Protein AF-H6UEU4-F1 (afdb_monomer_lite)

Organism: NCBI:txid1140255

Secondary structure (DSSP, 8-state):
-----EEETTEEE---PPPSSSPPP-SEETTEE--HHHHHHHHHIIIIIII---GGGS-EEEEE-TT--HHHHHHHHHIIIIIS--S-EEEEEHHHHHHHHTT-SSEEEEEE-SS-EEEEEEETTEE-GGG-EEES-SHHHHHHHHHHHHHHTT----SHHHHHHHHHHHHHH----SSHHHHHHHHHH-GGG-EEEE-TTSPEEEE-THHHHHHHTTT-GGGGT--SPPHHHHHHHHHHTS-TT-

Structure (mmCIF, N/CA/C/O backbone):
data_AF-H6UEU4-F1
#
_entry.id   AF-H6UEU4-F1
#
loop_
_atom_site.group_PDB
_atom_site.id
_atom_site.type_symbol
_atom_site.label_atom_id
_atom_site.label_alt_id
_atom_site.label_comp_id
_atom_site.label_asym_id
_atom_site.label_entity_id
_atom_site.label_seq_id
_atom_site.pdbx_PDB_ins_code
_atom_site.Cartn_x
_atom_site.Cartn_y
_atom_site.Cartn_z
_atom_site.occupancy
_atom_site.B_iso_or_equiv
_atom_site.auth_seq_id
_atom_site.auth_comp_id
_atom_site.auth_asym_id
_atom_site.auth_atom_id
_atom_site.pdbx_PDB_model_num
ATOM 1 N N . MET A 1 1 ? 5.352 0.164 5.986 1.00 33.50 1 MET A N 1
ATOM 2 C CA . MET A 1 1 ? 6.200 -0.510 4.988 1.00 33.50 1 MET A CA 1
ATOM 3 C C . MET A 1 1 ? 5.688 -0.318 3.557 1.00 33.50 1 MET A C 1
ATOM 5 O O . MET A 1 1 ? 4.820 -1.057 3.113 1.00 33.50 1 MET A O 1
ATOM 9 N N . GLN A 1 2 ? 6.179 0.692 2.834 1.00 28.53 2 GLN A N 1
ATOM 10 C CA . GLN A 1 2 ? 5.932 0.787 1.395 1.00 28.53 2 GLN A CA 1
ATOM 11 C C . GLN A 1 2 ? 6.818 -0.268 0.729 1.00 28.53 2 GLN A C 1
ATOM 13 O O . GLN A 1 2 ? 8.039 -0.225 0.872 1.00 28.53 2 GLN A O 1
ATOM 18 N N . ILE A 1 3 ? 6.198 -1.290 0.145 1.00 32.06 3 ILE A N 1
ATOM 19 C CA . ILE A 1 3 ? 6.903 -2.485 -0.306 1.00 32.06 3 ILE A CA 1
ATOM 20 C C . ILE A 1 3 ? 7.465 -2.196 -1.697 1.00 32.06 3 ILE A C 1
ATOM 22 O O . ILE A 1 3 ? 6.737 -2.221 -2.682 1.00 32.06 3 ILE A O 1
ATOM 26 N N . ASN A 1 4 ? 8.762 -1.903 -1.779 1.00 34.91 4 ASN A N 1
ATOM 27 C CA . ASN A 1 4 ? 9.473 -2.082 -3.037 1.00 34.91 4 ASN A CA 1
ATOM 28 C C . ASN A 1 4 ? 9.834 -3.557 -3.137 1.00 34.91 4 ASN A C 1
ATOM 30 O O . ASN A 1 4 ? 10.618 -4.065 -2.336 1.00 34.91 4 ASN A O 1
ATOM 34 N N . TYR A 1 5 ? 9.241 -4.231 -4.112 1.00 38.44 5 TYR A N 1
ATOM 35 C CA . TYR A 1 5 ? 9.668 -5.556 -4.507 1.00 38.44 5 TYR A CA 1
ATOM 36 C C . TYR A 1 5 ? 10.868 -5.390 -5.436 1.00 38.44 5 TYR A C 1
ATOM 38 O O . TYR A 1 5 ? 10.753 -4.817 -6.517 1.00 38.44 5 TYR A O 1
ATOM 46 N N . ILE A 1 6 ? 12.037 -5.844 -4.997 1.00 39.88 6 ILE A N 1
ATOM 47 C CA . ILE A 1 6 ? 13.179 -6.028 -5.892 1.00 39.88 6 ILE A CA 1
ATOM 48 C C . ILE A 1 6 ? 13.142 -7.491 -6.294 1.00 39.88 6 ILE A C 1
ATOM 50 O O . ILE A 1 6 ? 13.098 -8.370 -5.429 1.00 39.88 6 ILE A O 1
ATOM 54 N N . THR A 1 7 ? 13.089 -7.726 -7.603 1.00 33.38 7 THR A N 1
ATOM 55 C CA . THR A 1 7 ? 13.067 -9.079 -8.151 1.00 33.38 7 THR A CA 1
ATOM 56 C C . THR A 1 7 ? 14.398 -9.324 -8.844 1.00 33.38 7 THR A C 1
ATOM 58 O O . THR A 1 7 ? 14.699 -8.662 -9.837 1.00 33.38 7 THR A O 1
ATOM 61 N N . ILE A 1 8 ? 15.192 -10.253 -8.309 1.00 36.38 8 ILE A N 1
ATOM 62 C CA . ILE A 1 8 ? 16.394 -10.788 -8.965 1.00 36.38 8 ILE A CA 1
ATOM 63 C C . ILE A 1 8 ? 16.079 -12.238 -9.314 1.00 36.38 8 ILE A C 1
ATOM 65 O O . ILE A 1 8 ? 15.586 -12.979 -8.463 1.00 36.38 8 ILE A O 1
ATOM 69 N N . ASP A 1 9 ? 16.263 -12.610 -10.581 1.00 26.69 9 ASP A N 1
ATOM 70 C CA . ASP A 1 9 ? 16.007 -13.965 -11.093 1.00 26.69 9 ASP A CA 1
ATOM 71 C C . ASP A 1 9 ? 14.607 -14.527 -10.753 1.00 26.69 9 ASP A C 1
ATOM 73 O O . ASP A 1 9 ? 14.422 -15.718 -10.509 1.00 26.69 9 ASP A O 1
ATOM 77 N N . GLY A 1 10 ? 13.587 -13.659 -10.744 1.00 26.81 10 GLY A N 1
ATOM 78 C CA . GLY A 1 10 ? 12.187 -14.050 -10.537 1.00 26.81 10 GLY A CA 1
ATOM 79 C C . GLY A 1 10 ? 11.755 -14.237 -9.077 1.00 26.81 10 GLY A C 1
ATOM 80 O O . GLY A 1 10 ? 10.620 -14.652 -8.843 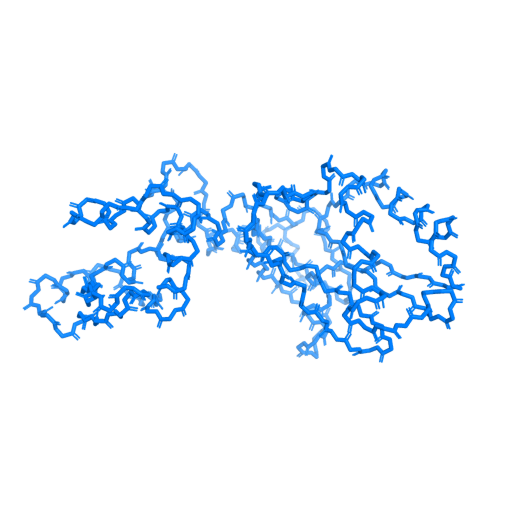1.00 26.81 10 GLY A O 1
ATOM 81 N N . VAL A 1 11 ? 12.600 -13.903 -8.094 1.00 27.28 11 VAL A N 1
ATOM 82 C CA . VAL A 1 11 ? 12.245 -13.990 -6.668 1.00 27.28 11 VAL A CA 1
ATOM 83 C C . VAL A 1 11 ? 11.933 -12.612 -6.079 1.00 27.28 11 VAL A C 1
ATOM 85 O O . VAL A 1 11 ? 12.750 -11.700 -6.136 1.00 27.28 11 VAL A O 1
ATOM 88 N N . ILE A 1 12 ? 10.726 -12.466 -5.525 1.00 35.34 12 ILE A N 1
ATOM 89 C CA . ILE A 1 12 ? 10.184 -11.234 -4.935 1.00 35.34 12 ILE A CA 1
ATOM 90 C C . ILE A 1 12 ? 10.647 -11.116 -3.474 1.00 35.34 12 ILE A C 1
ATOM 92 O O . ILE A 1 12 ? 10.274 -11.956 -2.653 1.00 35.34 12 ILE A O 1
ATOM 96 N N . PHE A 1 13 ? 11.401 -10.068 -3.117 1.00 36.59 13 PHE A N 1
ATOM 97 C CA . PHE A 1 13 ? 11.924 -9.904 -1.750 1.00 36.59 13 PHE A CA 1
ATOM 98 C C . PHE A 1 13 ? 11.420 -8.651 -1.020 1.00 36.59 13 PHE A C 1
ATOM 100 O O . PHE A 1 13 ? 11.182 -7.602 -1.619 1.00 36.59 13 PHE A O 1
ATOM 107 N N . ARG A 1 14 ? 11.257 -8.784 0.306 1.00 32.91 14 ARG A N 1
ATOM 108 C CA . ARG A 1 14 ? 10.756 -7.764 1.243 1.00 32.91 14 ARG A CA 1
ATOM 109 C C . ARG A 1 14 ? 11.928 -7.197 2.048 1.00 32.91 14 ARG A C 1
ATOM 111 O O . ARG A 1 14 ? 12.514 -7.921 2.840 1.00 32.91 14 ARG A O 1
ATOM 118 N N . CYS A 1 15 ? 12.233 -5.908 1.904 1.00 34.34 15 CYS A N 1
ATOM 119 C CA . CYS A 1 15 ? 13.252 -5.248 2.728 1.00 34.34 15 CYS A CA 1
ATOM 120 C C . CYS A 1 15 ? 12.641 -4.767 4.060 1.00 34.34 15 CYS A C 1
ATOM 122 O O . CYS A 1 15 ? 11.717 -3.949 4.064 1.00 34.34 15 CYS A O 1
ATOM 124 N N . SER A 1 16 ? 13.151 -5.251 5.197 1.00 35.03 16 SER A N 1
ATOM 125 C CA . SER A 1 16 ? 12.807 -4.758 6.542 1.00 35.03 16 SER A CA 1
ATOM 126 C C . SER A 1 16 ? 13.951 -3.930 7.123 1.00 35.03 16 SER A C 1
ATOM 128 O O . SER A 1 16 ? 15.077 -4.409 7.199 1.00 35.03 16 SER A O 1
ATOM 130 N N . VAL A 1 17 ? 13.674 -2.699 7.561 1.00 39.62 17 VAL A N 1
ATOM 131 C CA . VAL A 1 17 ? 14.675 -1.846 8.223 1.00 39.62 17 VAL A CA 1
ATOM 132 C C . VAL A 1 17 ? 14.883 -2.336 9.661 1.00 39.62 17 VAL A C 1
ATOM 134 O O . VAL A 1 17 ? 13.933 -2.381 10.441 1.00 39.62 17 VAL A O 1
ATOM 137 N N . LEU A 1 18 ? 16.119 -2.694 10.018 1.00 37.09 18 LEU A N 1
ATOM 138 C CA . LEU A 1 18 ? 16.514 -3.020 11.393 1.00 37.09 18 LEU A CA 1
ATOM 139 C C . LEU A 1 18 ? 16.584 -1.732 12.235 1.00 37.09 18 LEU A C 1
ATOM 141 O O . LEU A 1 18 ? 17.393 -0.845 11.967 1.00 37.09 18 LEU A O 1
ATOM 145 N N . SER A 1 19 ? 15.724 -1.627 13.250 1.00 39.34 19 SER A N 1
ATOM 146 C CA . SER A 1 19 ? 15.704 -0.531 14.231 1.00 39.34 19 SER A CA 1
ATOM 147 C C . SER A 1 19 ? 16.613 -0.865 15.416 1.00 39.34 19 SER A C 1
ATOM 149 O O . SER A 1 19 ? 16.545 -1.974 15.942 1.00 39.34 19 SER A O 1
ATOM 151 N N . GLY A 1 20 ? 17.447 0.079 15.865 1.00 35.84 20 GLY A N 1
ATOM 152 C CA . GLY A 1 20 ? 18.235 -0.135 17.082 1.00 35.84 20 GLY A CA 1
ATOM 153 C C . GLY A 1 20 ? 18.880 1.102 17.703 1.00 35.84 20 GLY A C 1
ATOM 154 O O . GLY A 1 20 ? 18.885 1.208 18.923 1.00 35.84 20 GLY A O 1
ATOM 155 N N . ILE A 1 21 ? 19.442 2.035 16.917 1.00 47.06 21 ILE A N 1
ATOM 156 C CA . ILE A 1 21 ? 20.260 3.135 17.491 1.00 47.06 21 ILE A CA 1
ATOM 157 C C . ILE A 1 21 ? 20.089 4.496 16.782 1.00 47.06 21 ILE A C 1
ATOM 159 O O . ILE A 1 21 ? 20.251 5.537 17.414 1.00 47.06 21 ILE A O 1
ATOM 163 N N . LEU A 1 22 ? 19.736 4.532 15.492 1.00 49.81 22 LEU A N 1
ATOM 164 C CA . LEU A 1 22 ? 19.584 5.778 14.724 1.00 49.81 22 LEU A CA 1
ATOM 165 C C . LEU A 1 22 ? 18.106 6.076 14.431 1.00 49.81 22 LEU A C 1
ATOM 167 O O . LEU A 1 22 ? 17.337 5.132 14.231 1.00 49.81 22 LEU A O 1
ATOM 171 N N . PRO A 1 23 ? 17.694 7.360 14.368 1.00 53.12 23 PRO A N 1
ATOM 172 C CA . PRO A 1 23 ? 16.339 7.709 13.965 1.00 53.12 23 PRO A CA 1
ATOM 173 C C . PRO A 1 23 ? 16.080 7.183 12.542 1.00 53.12 23 PRO A C 1
ATOM 175 O O . PRO A 1 23 ? 16.895 7.437 11.647 1.00 53.12 23 PRO A O 1
ATOM 178 N N . PRO A 1 24 ? 14.980 6.444 12.313 1.00 61.50 24 PRO A N 1
ATOM 179 C CA . PRO A 1 24 ? 14.683 5.889 11.001 1.00 61.50 24 PRO A CA 1
ATOM 180 C C . PRO A 1 24 ? 14.413 7.024 10.011 1.00 61.50 24 PRO A C 1
ATOM 182 O O . PRO A 1 24 ? 13.561 7.880 10.248 1.00 61.50 24 PRO A O 1
ATOM 185 N N . LYS A 1 25 ? 15.141 7.026 8.892 1.00 71.38 25 LYS A N 1
ATOM 186 C CA . LYS A 1 25 ? 14.858 7.884 7.739 1.00 71.38 25 LYS A CA 1
ATOM 187 C C . LYS A 1 25 ? 14.124 7.068 6.687 1.00 71.38 25 LYS A C 1
ATOM 189 O O . LYS A 1 25 ? 14.543 5.957 6.369 1.00 71.38 25 LYS A O 1
ATOM 194 N N . TYR A 1 26 ? 13.051 7.629 6.142 1.00 75.12 26 TYR A N 1
ATOM 195 C CA . TYR A 1 26 ? 12.287 7.019 5.062 1.00 75.12 26 TYR A CA 1
ATOM 196 C C . TYR A 1 26 ? 12.649 7.728 3.753 1.00 75.12 26 TYR A C 1
ATOM 198 O O . TYR A 1 26 ? 12.191 8.845 3.538 1.00 75.12 26 TYR A O 1
ATOM 206 N N . PRO A 1 27 ? 13.464 7.122 2.870 1.00 78.25 27 PRO A N 1
ATOM 207 C CA . PRO A 1 27 ? 13.831 7.750 1.597 1.00 78.25 27 PRO A CA 1
ATOM 208 C C . PRO A 1 27 ? 12.690 7.760 0.575 1.00 78.25 27 PRO A C 1
ATOM 210 O O . PRO A 1 27 ? 12.855 8.288 -0.523 1.00 78.25 27 PRO A O 1
ATOM 213 N N . ILE A 1 28 ? 11.554 7.146 0.920 1.00 79.56 28 ILE A N 1
ATOM 214 C CA . ILE A 1 28 ? 10.362 7.053 0.091 1.00 79.56 28 ILE A CA 1
ATOM 215 C C . ILE A 1 28 ? 9.166 7.536 0.900 1.00 79.56 28 ILE A C 1
ATOM 217 O O . ILE A 1 28 ? 8.851 6.987 1.963 1.00 79.56 28 ILE A O 1
ATOM 221 N N . GLU A 1 29 ? 8.477 8.530 0.356 1.00 77.62 29 GLU A N 1
ATOM 222 C CA . GLU A 1 29 ? 7.259 9.096 0.918 1.00 77.62 29 GLU A CA 1
ATOM 223 C C . GLU A 1 29 ? 6.153 9.041 -0.140 1.00 77.62 29 GLU A C 1
ATOM 225 O O . GLU A 1 29 ? 6.340 9.458 -1.283 1.00 77.62 29 GLU A O 1
ATOM 230 N N . HIS A 1 30 ? 5.006 8.469 0.233 1.00 74.19 30 HIS A N 1
ATOM 231 C CA . HIS A 1 30 ? 3.812 8.357 -0.614 1.00 74.19 30 HIS A CA 1
ATOM 232 C C . HIS A 1 30 ? 4.066 7.865 -2.054 1.00 74.19 30 HIS A C 1
ATOM 234 O O . HIS A 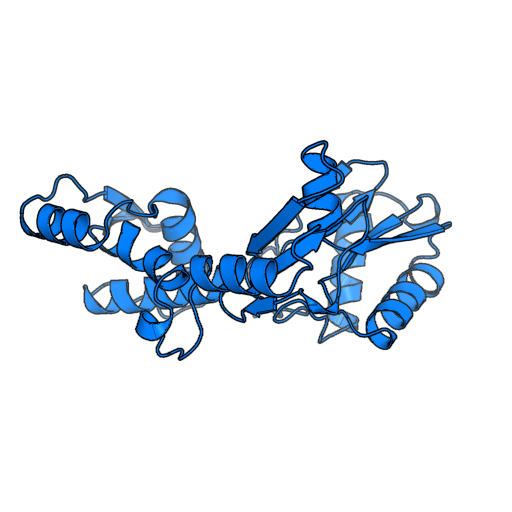1 30 ? 3.582 8.462 -3.015 1.00 74.19 30 HIS A O 1
ATOM 240 N N . GLY A 1 31 ? 4.846 6.799 -2.250 1.00 70.81 31 GLY A N 1
ATOM 241 C CA . GLY A 1 31 ? 5.133 6.312 -3.611 1.00 70.81 31 GLY A CA 1
ATOM 242 C C . GLY A 1 31 ? 6.447 6.807 -4.214 1.00 70.81 31 GLY A C 1
ATOM 243 O O . GLY A 1 31 ? 6.955 6.174 -5.135 1.00 70.81 31 GLY A O 1
ATOM 244 N N . ILE A 1 32 ? 7.004 7.913 -3.711 1.00 78.81 32 ILE A N 1
ATOM 245 C CA . ILE A 1 32 ? 8.016 8.704 -4.422 1.00 78.81 32 ILE A CA 1
ATOM 246 C C . ILE A 1 32 ? 9.327 8.748 -3.634 1.00 78.81 32 ILE A C 1
ATOM 248 O O . ILE A 1 32 ? 9.331 8.969 -2.426 1.00 78.81 32 ILE A O 1
ATOM 252 N N . ILE A 1 33 ? 10.449 8.551 -4.331 1.00 82.62 33 ILE A N 1
ATOM 253 C CA . ILE A 1 33 ? 11.792 8.666 -3.749 1.00 82.62 33 ILE A CA 1
ATOM 254 C C . ILE A 1 33 ? 12.100 10.147 -3.506 1.00 82.62 33 ILE A C 1
ATOM 256 O O . ILE A 1 33 ? 12.140 10.938 -4.448 1.00 82.62 33 ILE A O 1
ATOM 260 N N . THR A 1 34 ? 12.329 10.512 -2.247 1.00 84.50 34 THR A N 1
ATOM 261 C CA . THR A 1 34 ? 12.664 11.878 -1.814 1.00 84.50 34 THR A CA 1
ATOM 262 C C . THR A 1 34 ? 14.152 12.041 -1.510 1.00 84.50 34 THR A C 1
ATOM 264 O O . THR A 1 34 ? 14.692 13.134 -1.676 1.00 84.50 34 THR A O 1
ATOM 267 N N . ASN A 1 35 ? 14.839 10.963 -1.114 1.00 87.88 35 ASN A N 1
ATOM 268 C CA . ASN A 1 35 ? 16.272 10.969 -0.817 1.00 87.88 35 ASN A CA 1
ATOM 269 C C . ASN A 1 35 ? 16.994 9.826 -1.543 1.00 87.88 35 ASN A C 1
ATOM 271 O O . ASN A 1 35 ? 16.890 8.660 -1.161 1.00 87.88 35 ASN A O 1
ATOM 275 N N . TRP A 1 36 ? 17.751 10.184 -2.579 1.00 87.94 36 TRP A N 1
ATOM 276 C CA . TRP A 1 36 ? 18.481 9.233 -3.417 1.00 87.94 36 TRP A CA 1
ATOM 277 C C . TRP A 1 36 ? 19.699 8.619 -2.722 1.00 87.94 36 TRP A C 1
ATOM 279 O O . TRP A 1 36 ? 19.945 7.434 -2.919 1.00 87.94 36 TRP A O 1
ATOM 289 N N . ASP A 1 37 ? 20.398 9.363 -1.861 1.00 89.38 37 ASP A N 1
ATOM 290 C CA . ASP A 1 37 ? 21.584 8.861 -1.149 1.00 89.38 37 ASP A CA 1
ATOM 291 C C . ASP A 1 37 ? 21.212 7.737 -0.174 1.00 89.38 37 ASP A C 1
ATOM 293 O O . ASP A 1 37 ? 21.923 6.744 -0.018 1.00 89.38 37 ASP A O 1
ATOM 297 N N . ASP A 1 38 ? 20.078 7.892 0.510 1.00 86.25 38 ASP A N 1
ATOM 298 C CA . ASP A 1 38 ? 19.567 6.865 1.414 1.00 86.25 38 ASP A CA 1
ATOM 299 C C . ASP A 1 38 ? 18.915 5.709 0.635 1.00 86.25 38 ASP A C 1
ATOM 301 O O . ASP A 1 38 ? 19.020 4.558 1.061 1.00 86.25 38 ASP A O 1
ATOM 305 N N . MET A 1 39 ? 18.317 5.972 -0.535 1.00 87.00 39 MET A N 1
ATOM 306 C CA . MET A 1 39 ? 17.802 4.918 -1.418 1.00 87.00 39 MET A CA 1
ATOM 307 C C . MET A 1 39 ? 18.923 4.031 -1.981 1.00 87.00 39 MET A C 1
ATOM 309 O O . MET A 1 39 ? 18.786 2.807 -2.011 1.00 87.00 39 MET A O 1
ATOM 313 N N . GLU A 1 40 ? 20.055 4.622 -2.364 1.00 88.75 40 GLU A N 1
ATOM 314 C CA . GLU A 1 40 ? 21.233 3.889 -2.832 1.00 88.75 40 GLU A CA 1
ATOM 315 C C . GLU A 1 40 ? 21.768 2.936 -1.758 1.00 88.75 40 GLU A C 1
ATOM 317 O O . GLU A 1 40 ? 22.047 1.772 -2.042 1.00 88.75 40 GLU A O 1
ATOM 322 N N . LYS A 1 41 ? 21.805 3.372 -0.492 1.00 88.69 41 LYS A N 1
ATOM 323 C CA . LYS A 1 41 ? 22.179 2.500 0.635 1.00 88.69 41 LYS A CA 1
ATOM 324 C C . LYS A 1 41 ? 21.205 1.338 0.824 1.00 88.69 41 LYS A C 1
ATOM 326 O O . LYS A 1 41 ? 21.647 0.242 1.165 1.00 88.69 41 LYS A O 1
ATOM 331 N N . ILE A 1 42 ? 19.904 1.548 0.603 1.00 87.19 42 ILE A N 1
ATOM 332 C CA . ILE A 1 42 ? 18.908 0.463 0.647 1.00 87.19 42 ILE A CA 1
ATOM 333 C C . ILE A 1 42 ? 19.181 -0.554 -0.461 1.00 87.19 42 ILE A C 1
ATOM 335 O O . ILE A 1 42 ? 19.171 -1.757 -0.196 1.00 87.19 42 ILE A O 1
ATOM 339 N N . TRP A 1 43 ? 19.455 -0.101 -1.684 1.00 89.94 43 TRP A N 1
ATOM 340 C CA . TRP A 1 43 ? 19.802 -1.004 -2.783 1.00 89.94 43 TRP A CA 1
ATOM 341 C C . TRP A 1 43 ? 21.103 -1.754 -2.521 1.00 89.94 43 TRP A C 1
ATOM 343 O O . TRP A 1 43 ? 21.132 -2.972 -2.663 1.00 89.94 43 TRP A O 1
ATOM 353 N N . HIS A 1 44 ? 22.134 -1.072 -2.024 1.00 90.19 44 HIS A N 1
ATOM 354 C CA . HIS A 1 44 ? 23.383 -1.711 -1.620 1.00 90.19 44 HIS A CA 1
ATOM 355 C C . HIS A 1 44 ? 23.145 -2.788 -0.551 1.00 90.19 44 HIS A C 1
ATOM 357 O O . HIS A 1 44 ? 23.645 -3.905 -0.664 1.00 90.19 44 HIS A O 1
ATOM 363 N N . HIS A 1 45 ? 22.358 -2.484 0.483 1.00 87.12 45 HIS A N 1
ATOM 364 C CA . HIS A 1 45 ? 21.989 -3.463 1.504 1.00 87.12 45 HIS A CA 1
ATOM 365 C C . HIS A 1 45 ? 21.211 -4.647 0.907 1.00 87.12 45 HIS A C 1
ATOM 367 O O . HIS A 1 45 ? 21.491 -5.796 1.243 1.00 87.12 45 HIS A O 1
ATOM 373 N N . THR A 1 46 ? 20.294 -4.384 -0.025 1.00 87.69 46 THR A N 1
ATOM 374 C CA . THR A 1 46 ? 19.517 -5.433 -0.697 1.00 87.69 46 THR A CA 1
ATOM 375 C C . THR A 1 46 ? 20.424 -6.372 -1.494 1.00 87.69 46 THR A C 1
ATOM 377 O O . THR A 1 46 ? 20.349 -7.584 -1.314 1.00 87.69 46 THR A O 1
ATOM 380 N N . PHE A 1 47 ? 21.304 -5.839 -2.344 1.00 88.44 47 PHE A N 1
ATOM 381 C CA . PHE A 1 47 ? 22.171 -6.663 -3.187 1.00 88.44 47 PHE A CA 1
ATOM 382 C C . PHE A 1 47 ? 23.221 -7.423 -2.372 1.00 88.44 47 PHE A C 1
ATOM 384 O O . PHE A 1 47 ? 23.316 -8.643 -2.484 1.00 88.44 47 PHE A O 1
ATOM 391 N N . TYR A 1 48 ? 23.972 -6.732 -1.511 1.00 89.69 48 TYR A N 1
ATOM 392 C CA . TYR A 1 48 ? 25.153 -7.317 -0.871 1.00 89.69 48 TYR A CA 1
ATOM 393 C C . TYR A 1 48 ? 24.869 -8.005 0.467 1.00 89.69 48 TYR A C 1
ATOM 395 O O . TYR A 1 48 ? 25.527 -8.997 0.784 1.00 89.69 48 TYR A O 1
ATOM 403 N N . ASN A 1 49 ? 23.911 -7.519 1.264 1.00 85.62 49 ASN A N 1
ATOM 404 C CA . ASN A 1 49 ? 23.672 -8.070 2.603 1.00 85.62 49 ASN A CA 1
ATOM 405 C C . ASN A 1 49 ? 22.551 -9.111 2.596 1.00 85.62 49 ASN A C 1
ATOM 407 O O . ASN A 1 49 ? 22.741 -10.205 3.134 1.00 85.62 49 ASN A O 1
ATOM 411 N N . GLU A 1 50 ? 21.409 -8.765 1.997 1.00 86.00 50 GLU A N 1
ATOM 412 C CA . GLU A 1 50 ? 20.230 -9.634 1.957 1.00 86.00 50 GLU A CA 1
ATOM 413 C C . GLU A 1 50 ? 20.398 -10.733 0.904 1.00 86.00 50 GLU A C 1
ATOM 415 O O . GLU A 1 50 ? 20.388 -11.919 1.235 1.00 86.00 50 GLU A O 1
ATOM 420 N N . LEU A 1 51 ? 20.615 -10.350 -0.357 1.00 84.50 51 LEU A N 1
ATOM 421 C CA . LEU A 1 51 ? 20.683 -11.294 -1.476 1.00 84.50 51 LEU A CA 1
ATOM 422 C C . LEU A 1 51 ? 22.075 -11.898 -1.663 1.00 84.50 51 LEU A C 1
ATOM 424 O O . LEU A 1 51 ? 22.191 -13.017 -2.156 1.00 84.50 51 LEU A O 1
ATOM 428 N N . ARG A 1 52 ? 23.117 -11.192 -1.211 1.00 91.00 52 ARG A N 1
ATOM 429 C CA . ARG A 1 52 ? 24.528 -11.594 -1.332 1.00 91.00 52 ARG A CA 1
ATOM 430 C C . ARG A 1 52 ? 24.921 -11.911 -2.777 1.00 91.00 52 ARG A C 1
ATOM 432 O O . ARG A 1 52 ? 25.649 -12.871 -3.027 1.00 91.00 52 ARG A O 1
ATOM 439 N N . VAL A 1 53 ? 24.434 -11.098 -3.710 1.00 89.94 53 VAL A N 1
ATOM 440 C CA . VAL A 1 53 ? 24.728 -11.190 -5.145 1.00 89.94 53 VAL A CA 1
ATOM 441 C C . VAL A 1 53 ? 25.503 -9.964 -5.614 1.00 89.94 53 VAL A C 1
ATOM 443 O O . VAL A 1 53 ? 25.395 -8.887 -5.026 1.00 89.94 53 VAL A O 1
ATOM 446 N N . ALA A 1 54 ? 26.270 -10.135 -6.687 1.00 91.25 54 ALA A N 1
ATOM 447 C CA . ALA A 1 54 ? 26.941 -9.048 -7.382 1.00 91.25 54 ALA A CA 1
ATOM 448 C C . ALA A 1 54 ? 25.956 -8.417 -8.388 1.00 91.25 54 ALA A C 1
ATOM 450 O O . ALA A 1 54 ? 25.600 -9.077 -9.365 1.00 91.25 54 ALA A O 1
ATOM 451 N N . PRO A 1 55 ? 25.450 -7.187 -8.177 1.00 91.06 55 PRO A N 1
ATOM 452 C CA . PRO A 1 55 ? 24.453 -6.583 -9.067 1.00 91.06 55 PRO A CA 1
ATOM 453 C C . PRO A 1 55 ? 24.925 -6.436 -10.524 1.00 91.06 55 PRO A C 1
ATOM 455 O O . PRO A 1 55 ? 24.088 -6.369 -11.425 1.00 91.06 55 PRO A O 1
ATOM 458 N N . GLU A 1 56 ? 26.236 -6.434 -10.767 1.00 93.50 56 GLU A N 1
ATOM 459 C CA . GLU A 1 56 ? 26.866 -6.397 -12.088 1.00 93.50 56 GLU A CA 1
ATOM 460 C C . GLU A 1 56 ? 26.745 -7.703 -12.898 1.00 93.50 56 GLU A C 1
ATOM 462 O O . GLU A 1 56 ? 26.974 -7.707 -14.108 1.00 93.50 56 GLU A O 1
ATOM 467 N N . GLU A 1 57 ? 26.352 -8.812 -12.267 1.00 92.25 57 GLU A N 1
ATOM 468 C CA . GLU A 1 57 ? 26.185 -10.110 -12.937 1.00 92.25 57 GLU A CA 1
ATOM 469 C C . GLU A 1 57 ? 24.715 -10.451 -13.233 1.00 92.25 57 GLU A C 1
ATOM 471 O O . GLU A 1 57 ? 24.442 -11.391 -13.981 1.00 92.25 57 GLU A O 1
ATOM 476 N N . HIS A 1 58 ? 23.757 -9.680 -12.699 1.00 90.19 58 HIS A N 1
ATOM 477 C CA . HIS A 1 58 ? 22.334 -10.030 -12.739 1.00 90.19 58 HIS A CA 1
ATOM 478 C C . HIS A 1 58 ? 21.454 -8.933 -13.355 1.00 90.19 58 HIS A C 1
ATOM 480 O O . HIS A 1 58 ? 21.563 -7.766 -12.980 1.00 90.19 58 HIS A O 1
ATOM 486 N N . PRO A 1 59 ? 20.508 -9.279 -14.248 1.00 92.62 59 PRO A N 1
ATOM 487 C CA . PRO A 1 59 ? 19.492 -8.334 -14.688 1.00 92.62 59 PRO A CA 1
ATOM 488 C C . PRO A 1 59 ? 18.539 -7.984 -13.534 1.00 92.62 59 PRO A C 1
ATOM 490 O O . PRO A 1 59 ? 18.059 -8.866 -12.820 1.00 92.62 59 PRO A O 1
ATOM 493 N N . VAL A 1 60 ? 18.224 -6.697 -13.369 1.00 90.50 60 VAL A N 1
ATOM 494 C CA . VAL A 1 60 ? 17.426 -6.205 -12.231 1.00 90.50 60 VAL A CA 1
ATOM 495 C C . VAL A 1 60 ? 16.029 -5.776 -12.677 1.00 90.50 60 VAL A C 1
ATOM 497 O O . VAL A 1 60 ? 15.877 -4.897 -13.526 1.00 90.50 60 VAL A O 1
ATOM 500 N N . LEU A 1 61 ? 14.986 -6.340 -12.061 1.00 92.56 61 LEU A N 1
ATOM 501 C CA . LEU A 1 61 ? 13.621 -5.832 -12.199 1.00 92.56 61 LEU A CA 1
ATOM 502 C C . LEU A 1 61 ? 13.255 -4.978 -10.983 1.00 92.56 61 LEU A C 1
ATOM 504 O O . LEU A 1 61 ? 13.225 -5.459 -9.846 1.00 92.56 61 LEU A O 1
ATOM 508 N N . LEU A 1 62 ? 12.939 -3.710 -11.243 1.00 90.75 62 LEU A N 1
ATOM 509 C CA . LEU A 1 62 ? 12.483 -2.744 -10.250 1.00 90.75 62 LEU A CA 1
ATOM 510 C C . LEU A 1 62 ? 11.013 -2.405 -10.454 1.00 90.75 62 LEU A C 1
ATOM 512 O O . LEU A 1 62 ? 10.499 -2.405 -11.572 1.00 90.75 62 LEU A O 1
ATOM 516 N N . THR A 1 63 ? 10.349 -2.056 -9.358 1.00 90.06 63 THR A N 1
ATOM 517 C CA . THR A 1 63 ? 8.963 -1.594 -9.380 1.00 90.06 63 THR A CA 1
ATOM 518 C C . THR A 1 63 ? 8.870 -0.103 -9.098 1.00 90.06 63 THR A C 1
ATOM 520 O O . THR A 1 63 ? 9.582 0.399 -8.229 1.00 90.06 63 THR A O 1
ATOM 523 N N . GLU A 1 64 ? 7.943 0.587 -9.753 1.00 87.69 64 GLU A N 1
ATOM 524 C CA . GLU A 1 64 ? 7.617 1.986 -9.473 1.00 87.69 64 GLU A CA 1
ATOM 525 C C . GLU A 1 64 ? 6.125 2.189 -9.187 1.00 87.69 64 GLU A C 1
ATOM 527 O O . GLU A 1 64 ? 5.269 1.406 -9.617 1.00 87.69 64 GLU A O 1
ATOM 532 N N . ALA A 1 65 ? 5.821 3.281 -8.486 1.00 85.44 65 ALA A N 1
ATOM 533 C CA . ALA A 1 65 ? 4.451 3.707 -8.255 1.00 85.44 65 ALA A CA 1
ATOM 534 C C . ALA A 1 65 ? 3.773 4.152 -9.569 1.00 85.44 65 ALA A C 1
ATOM 536 O O . ALA A 1 65 ? 4.439 4.674 -10.476 1.00 85.44 65 ALA A O 1
ATOM 537 N N . PRO A 1 66 ? 2.441 4.008 -9.678 1.00 83.06 66 PRO A N 1
ATOM 538 C CA . PRO A 1 66 ? 1.678 4.608 -10.765 1.00 83.06 66 PRO A CA 1
ATOM 539 C C . PRO A 1 66 ? 1.954 6.115 -10.872 1.00 83.06 66 PRO A C 1
ATOM 541 O O . PRO A 1 66 ? 2.096 6.801 -9.864 1.00 83.06 66 PRO A O 1
ATOM 544 N N . LEU A 1 67 ? 2.022 6.638 -12.102 1.00 83.12 67 LEU A N 1
ATOM 545 C CA . LEU A 1 67 ? 2.259 8.065 -12.385 1.00 83.12 67 LEU A CA 1
ATOM 546 C C . LEU A 1 67 ? 3.601 8.625 -11.856 1.00 83.12 67 LEU A C 1
ATOM 548 O O . LEU A 1 67 ? 3.741 9.837 -11.688 1.00 83.12 67 LEU A O 1
ATOM 552 N N . ASN A 1 68 ? 4.610 7.776 -11.633 1.00 83.88 68 ASN A N 1
ATOM 553 C CA . ASN A 1 68 ? 5.950 8.221 -11.242 1.00 83.88 68 ASN A CA 1
ATOM 554 C C . ASN A 1 68 ? 6.561 9.181 -12.295 1.00 83.88 68 ASN A C 1
ATOM 556 O O . ASN A 1 68 ? 6.596 8.833 -13.485 1.00 83.88 68 ASN A O 1
ATOM 560 N N . PRO A 1 69 ? 7.075 10.365 -11.895 1.00 87.69 69 PRO A N 1
ATOM 561 C CA . PRO A 1 69 ? 7.727 11.295 -12.811 1.00 87.69 69 PRO A CA 1
ATOM 562 C C . PRO A 1 69 ? 8.871 10.652 -13.600 1.00 87.69 69 PRO A C 1
ATOM 564 O O . PRO A 1 69 ? 9.694 9.919 -13.050 1.00 87.69 69 PRO A O 1
ATOM 567 N N . LYS A 1 70 ? 8.980 10.995 -14.890 1.00 90.38 70 LYS A N 1
ATOM 568 C CA . LYS A 1 70 ? 10.038 10.463 -15.768 1.00 90.38 70 LYS A CA 1
ATOM 569 C C . LYS A 1 70 ? 11.444 10.736 -15.230 1.00 90.38 70 LYS A C 1
ATOM 571 O O . LYS A 1 70 ? 12.269 9.835 -15.259 1.00 90.38 70 LYS A O 1
ATOM 576 N N . ALA A 1 71 ? 11.674 11.916 -14.652 1.00 91.19 71 ALA A N 1
ATOM 577 C CA . ALA A 1 71 ? 12.958 12.276 -14.050 1.00 91.19 71 ALA A CA 1
ATOM 578 C C . ALA A 1 71 ? 13.385 11.307 -12.930 1.00 91.19 71 ALA A C 1
ATOM 580 O O . ALA A 1 71 ? 14.556 10.950 -12.831 1.00 91.19 71 ALA A O 1
ATOM 581 N N . ASN A 1 72 ? 12.439 10.819 -12.119 1.00 89.50 72 ASN A N 1
ATOM 582 C CA . ASN A 1 72 ? 12.741 9.833 -11.079 1.00 89.50 72 ASN A CA 1
ATOM 583 C C . ASN A 1 72 ? 13.109 8.483 -11.693 1.00 89.50 72 ASN A C 1
ATOM 585 O O . ASN A 1 72 ? 14.042 7.826 -11.240 1.00 89.50 72 ASN A O 1
ATOM 589 N N . ARG A 1 73 ? 12.399 8.070 -12.747 1.00 89.69 73 ARG A N 1
ATOM 590 C CA . ARG A 1 73 ? 12.713 6.836 -13.475 1.00 89.69 73 ARG A CA 1
ATOM 591 C C . ARG A 1 73 ? 14.092 6.903 -14.133 1.00 89.69 73 ARG A C 1
ATOM 593 O O . ARG A 1 73 ? 14.853 5.942 -14.053 1.00 89.69 73 ARG A O 1
ATOM 600 N N . GLU A 1 74 ? 14.434 8.039 -14.731 1.00 93.19 74 GLU A N 1
ATOM 601 C CA . GLU A 1 74 ? 15.757 8.299 -15.307 1.00 93.19 74 GLU A CA 1
ATOM 602 C C . GLU A 1 74 ? 16.844 8.257 -14.232 1.00 93.19 74 GLU A C 1
ATOM 604 O O . GLU A 1 74 ? 17.852 7.581 -14.418 1.00 93.19 74 GLU A O 1
ATOM 609 N N . LYS A 1 75 ? 16.619 8.884 -13.071 1.00 92.56 75 LYS A N 1
ATOM 610 C CA . LYS A 1 75 ? 17.587 8.872 -11.967 1.00 92.56 75 LYS A CA 1
ATOM 611 C C . LYS A 1 75 ? 17.797 7.476 -11.377 1.00 92.56 75 LYS A C 1
ATOM 613 O O . LYS A 1 75 ? 18.933 7.089 -11.118 1.00 92.56 75 LYS A O 1
ATOM 618 N N . MET A 1 76 ? 16.726 6.698 -11.224 1.00 91.19 76 MET A N 1
ATOM 619 C CA . MET A 1 76 ? 16.800 5.289 -10.821 1.00 91.19 76 MET A CA 1
ATOM 620 C C . MET A 1 76 ? 17.606 4.463 -11.830 1.00 91.19 76 MET A C 1
ATOM 622 O O . MET A 1 76 ? 18.454 3.667 -11.438 1.00 91.19 76 MET A O 1
ATOM 626 N N . THR A 1 77 ? 17.373 4.695 -13.123 1.00 93.31 77 THR A N 1
ATOM 627 C CA . THR A 1 77 ? 18.091 4.023 -14.214 1.00 93.31 77 THR A CA 1
ATOM 628 C C . THR A 1 77 ? 19.573 4.387 -14.214 1.00 93.31 77 THR A C 1
ATOM 630 O O . THR A 1 77 ? 20.423 3.508 -14.329 1.00 93.31 77 THR A O 1
ATOM 633 N N . GLN A 1 78 ? 19.886 5.669 -14.010 1.00 94.56 78 GLN A N 1
ATOM 634 C CA . GLN A 1 78 ? 21.255 6.157 -13.885 1.00 94.56 78 GLN A CA 1
ATOM 635 C C . GLN A 1 78 ? 21.997 5.424 -12.762 1.00 94.56 78 GLN A C 1
ATOM 637 O O . GLN A 1 78 ? 23.073 4.898 -12.998 1.00 94.56 78 GLN A O 1
ATOM 642 N N . ILE A 1 79 ? 21.418 5.344 -11.560 1.00 93.06 79 ILE A N 1
ATOM 643 C CA . ILE A 1 79 ? 22.069 4.702 -10.406 1.00 93.06 79 ILE A CA 1
ATOM 644 C C . ILE A 1 79 ? 22.305 3.205 -10.661 1.00 93.06 79 ILE A C 1
ATOM 646 O O . ILE A 1 79 ? 23.377 2.685 -10.367 1.00 93.06 79 ILE A O 1
ATOM 650 N N . MET A 1 80 ? 21.334 2.502 -11.246 1.00 92.81 80 MET A N 1
ATOM 651 C CA . MET A 1 80 ? 21.469 1.067 -11.524 1.00 92.81 80 MET A CA 1
ATOM 652 C C . MET A 1 80 ? 22.579 0.755 -12.535 1.00 92.81 80 MET A C 1
ATOM 654 O O . MET A 1 80 ? 23.319 -0.208 -12.348 1.00 92.81 80 MET A O 1
ATOM 658 N N . PHE A 1 81 ? 22.733 1.578 -13.575 1.00 95.00 81 PHE A N 1
ATOM 659 C CA . PHE A 1 81 ? 23.776 1.368 -14.580 1.00 95.00 81 PHE A CA 1
ATOM 660 C C . PHE A 1 81 ? 25.131 1.971 -14.202 1.00 95.00 81 PHE A C 1
ATOM 662 O O . PHE A 1 81 ? 26.145 1.330 -14.437 1.00 95.00 81 PHE A O 1
ATOM 669 N N . GLU A 1 82 ? 25.177 3.183 -13.647 1.00 95.25 82 GLU A N 1
ATOM 670 C CA . GLU A 1 82 ? 26.439 3.889 -13.371 1.00 95.25 82 GLU A CA 1
ATOM 671 C C . GLU A 1 82 ? 27.042 3.522 -12.010 1.00 95.25 82 GLU A C 1
ATOM 673 O O . GLU A 1 82 ? 28.265 3.485 -11.880 1.00 95.25 82 GLU A O 1
ATOM 678 N N . THR A 1 83 ? 26.210 3.257 -10.995 1.00 93.69 83 THR A N 1
ATOM 679 C CA . THR A 1 83 ? 26.686 2.918 -9.644 1.00 93.69 83 THR A CA 1
ATOM 680 C C . THR A 1 83 ? 26.781 1.407 -9.451 1.00 93.69 83 THR A C 1
ATOM 682 O O . THR A 1 83 ? 27.811 0.909 -9.002 1.00 93.69 83 THR A O 1
ATOM 685 N N . PHE A 1 84 ? 25.716 0.669 -9.781 1.00 92.94 84 PHE A N 1
ATOM 686 C CA . PHE A 1 84 ? 25.646 -0.783 -9.561 1.00 92.94 84 PHE A CA 1
ATOM 687 C C . PHE A 1 84 ? 26.099 -1.622 -10.763 1.00 92.94 84 PHE A C 1
ATOM 689 O O . PHE A 1 84 ? 26.211 -2.837 -10.637 1.00 92.94 84 PHE A O 1
ATOM 696 N N . ASN A 1 85 ? 26.387 -0.992 -11.909 1.00 95.00 85 ASN A N 1
ATOM 697 C CA . ASN A 1 85 ? 26.862 -1.648 -13.132 1.00 95.00 85 ASN A CA 1
ATOM 698 C C . ASN A 1 85 ? 25.995 -2.831 -13.597 1.00 95.00 85 ASN A C 1
ATOM 700 O O . ASN A 1 85 ? 26.513 -3.777 -14.190 1.00 95.00 85 ASN A O 1
ATOM 704 N N . SER A 1 86 ? 24.681 -2.793 -13.350 1.00 93.00 86 SER A N 1
ATOM 705 C CA . SER A 1 86 ? 23.804 -3.900 -13.730 1.00 93.00 86 SER A CA 1
ATOM 706 C C . SER A 1 86 ? 23.781 -4.111 -15.253 1.00 93.00 86 SER A C 1
ATOM 708 O O . SER A 1 86 ? 23.659 -3.145 -16.008 1.00 93.00 86 SER A O 1
ATOM 710 N N . PRO A 1 87 ? 23.846 -5.364 -15.742 1.00 93.94 87 PRO A N 1
ATOM 711 C CA . PRO A 1 87 ? 23.959 -5.675 -17.168 1.00 93.94 87 PRO A CA 1
ATOM 712 C C . PRO A 1 87 ? 22.689 -5.320 -17.951 1.00 93.94 87 PRO A C 1
ATOM 714 O O . PRO A 1 87 ? 22.748 -4.975 -19.131 1.00 93.94 87 PRO A O 1
ATOM 717 N N . ALA A 1 88 ? 21.530 -5.405 -17.300 1.00 93.44 88 ALA A N 1
ATOM 718 C CA . ALA A 1 88 ? 20.245 -4.978 -17.828 1.00 93.44 88 ALA A CA 1
ATOM 719 C C . ALA A 1 88 ? 19.306 -4.630 -16.673 1.00 93.44 88 ALA A C 1
ATOM 721 O O . ALA A 1 88 ? 19.437 -5.158 -15.568 1.00 93.44 88 ALA A O 1
ATOM 722 N N . MET A 1 89 ? 18.314 -3.785 -16.941 1.00 92.50 89 MET A N 1
ATOM 723 C CA . MET A 1 89 ? 17.247 -3.530 -15.985 1.00 92.50 89 MET A CA 1
ATOM 724 C C . MET A 1 89 ? 15.898 -3.339 -16.666 1.00 92.50 89 MET A C 1
ATOM 726 O O . MET A 1 89 ? 15.822 -2.933 -17.828 1.00 92.50 89 MET A O 1
ATOM 730 N N . TYR A 1 90 ? 14.831 -3.588 -15.915 1.00 92.00 90 TYR A N 1
ATOM 731 C CA . TYR A 1 90 ? 13.464 -3.292 -16.320 1.00 92.00 90 TYR A CA 1
ATOM 732 C C . TYR A 1 90 ? 12.705 -2.625 -15.174 1.00 92.00 90 TYR A C 1
ATOM 734 O O . TYR A 1 90 ? 12.809 -3.055 -14.027 1.00 92.00 90 TYR A O 1
ATOM 742 N N . VAL A 1 91 ? 11.936 -1.580 -15.486 1.00 90.38 91 VAL A N 1
ATOM 743 C CA . VAL A 1 91 ? 11.085 -0.884 -14.514 1.00 90.38 91 VAL A CA 1
ATOM 744 C C . VAL A 1 91 ? 9.629 -1.179 -14.840 1.00 90.38 91 VAL A C 1
ATOM 746 O O . VAL A 1 91 ? 9.157 -0.856 -15.930 1.00 90.38 91 VAL A O 1
ATOM 749 N N . ALA A 1 92 ? 8.924 -1.782 -13.889 1.00 90.19 92 ALA A N 1
ATOM 750 C CA . ALA A 1 92 ? 7.531 -2.180 -14.017 1.00 90.19 92 ALA A CA 1
ATOM 751 C C . ALA A 1 92 ? 6.630 -1.404 -13.047 1.00 90.19 92 ALA A C 1
ATOM 753 O O . ALA A 1 92 ? 7.025 -1.069 -11.931 1.00 90.19 92 ALA A O 1
ATOM 754 N N . ILE A 1 93 ? 5.384 -1.155 -13.446 1.00 88.69 93 ILE A N 1
ATOM 755 C CA . ILE A 1 93 ? 4.382 -0.542 -12.566 1.00 88.69 93 ILE A CA 1
ATOM 756 C C . ILE A 1 93 ? 3.886 -1.598 -11.571 1.00 88.69 93 ILE A C 1
ATOM 758 O O . ILE A 1 93 ? 3.462 -2.679 -11.986 1.00 88.69 93 ILE A O 1
ATOM 762 N N . GLN A 1 94 ? 3.882 -1.264 -10.277 1.00 88.25 94 GLN A N 1
ATOM 763 C CA . GLN A 1 94 ? 3.482 -2.165 -9.180 1.00 88.25 94 GLN A CA 1
ATOM 764 C C . GLN A 1 94 ? 2.128 -2.849 -9.432 1.00 88.25 94 GLN A C 1
ATOM 766 O O . GLN A 1 94 ? 2.046 -4.075 -9.469 1.00 88.25 94 GLN A O 1
ATOM 771 N N . ALA A 1 95 ? 1.086 -2.064 -9.715 1.00 89.62 95 ALA A N 1
ATOM 772 C CA . ALA A 1 95 ? -0.261 -2.584 -9.943 1.00 89.62 95 ALA A CA 1
ATOM 773 C C . ALA A 1 95 ? -0.371 -3.524 -11.161 1.00 89.62 95 ALA A C 1
ATOM 775 O O . ALA A 1 95 ? -1.146 -4.477 -11.136 1.00 89.62 95 ALA A O 1
ATOM 776 N N . VAL A 1 96 ? 0.424 -3.295 -12.214 1.00 90.75 96 VAL A N 1
ATOM 777 C CA . VAL A 1 96 ? 0.423 -4.155 -13.411 1.00 90.75 96 VAL A CA 1
ATOM 778 C C . VAL A 1 96 ? 0.996 -5.531 -13.082 1.00 90.75 96 VAL A C 1
ATOM 780 O O . VAL A 1 96 ? 0.419 -6.547 -13.469 1.00 90.75 96 VAL A O 1
ATOM 783 N N . LEU A 1 97 ? 2.077 -5.581 -12.299 1.00 91.81 97 LEU A N 1
ATOM 784 C CA . LEU A 1 97 ? 2.636 -6.846 -11.819 1.00 91.81 97 LEU A CA 1
ATOM 785 C C . LEU A 1 97 ? 1.651 -7.601 -10.923 1.00 91.81 97 LEU A C 1
ATOM 787 O O . LEU A 1 97 ? 1.514 -8.815 -11.066 1.00 91.81 97 LEU A O 1
ATOM 791 N N . SER A 1 98 ? 0.931 -6.894 -10.048 1.00 91.31 98 SER A N 1
ATOM 792 C CA . SER A 1 98 ? -0.104 -7.492 -9.198 1.00 91.31 98 SER A CA 1
ATOM 793 C C . SER A 1 98 ? -1.228 -8.132 -10.020 1.00 91.31 98 SER A C 1
ATOM 795 O O . SER A 1 98 ? -1.684 -9.230 -9.693 1.00 91.31 98 SER A O 1
ATOM 797 N N . LEU A 1 99 ? -1.645 -7.501 -11.125 1.00 91.31 99 LEU A N 1
ATOM 798 C CA . LEU A 1 99 ? -2.644 -8.089 -12.020 1.00 91.31 99 LEU A CA 1
ATOM 799 C C . LEU A 1 99 ? -2.107 -9.343 -12.723 1.00 91.31 99 LEU A C 1
ATOM 801 O O . LEU A 1 99 ? -2.793 -10.370 -12.747 1.00 91.31 99 LEU A O 1
ATOM 805 N N . TYR A 1 100 ? -0.870 -9.287 -13.223 1.00 91.94 100 TYR A N 1
ATOM 806 C CA . TYR A 1 100 ? -0.215 -10.427 -13.869 1.00 91.94 100 TYR A CA 1
ATOM 807 C C . TYR A 1 100 ? -0.004 -11.605 -12.921 1.00 91.94 100 TYR A C 1
ATOM 809 O O . TYR A 1 100 ? -0.242 -12.746 -13.314 1.00 91.94 100 TYR A O 1
ATOM 817 N N . ALA A 1 101 ? 0.339 -11.350 -11.657 1.00 91.19 101 ALA A N 1
ATOM 818 C CA . ALA A 1 101 ? 0.431 -12.387 -10.633 1.00 91.19 101 ALA A CA 1
ATOM 819 C C . ALA A 1 101 ? -0.911 -13.112 -10.413 1.00 91.19 101 ALA A C 1
ATOM 821 O O . ALA A 1 101 ? -0.931 -14.287 -10.053 1.00 91.19 101 ALA A O 1
ATOM 822 N N . SER A 1 102 ? -2.038 -12.443 -10.685 1.00 91.06 102 SER A N 1
ATOM 823 C CA . SER A 1 102 ? -3.376 -13.041 -10.625 1.00 91.06 102 SER A CA 1
ATOM 824 C C . SER A 1 102 ? -3.776 -13.823 -11.889 1.00 91.06 102 SER A C 1
ATOM 826 O O . SER A 1 102 ? -4.878 -14.375 -11.934 1.00 91.06 102 SER A O 1
ATOM 828 N N . GLY A 1 103 ? -2.919 -13.864 -12.918 1.00 92.06 103 GLY A N 1
ATOM 829 C CA . GLY A 1 103 ? -3.189 -14.525 -14.198 1.00 92.06 103 GLY A CA 1
ATOM 830 C C . GLY A 1 103 ? -4.189 -13.782 -15.088 1.00 92.06 103 GLY A C 1
ATOM 831 O O . GLY A 1 103 ? -4.839 -14.402 -15.927 1.00 92.06 103 GLY A O 1
ATOM 832 N N . ARG A 1 104 ? -4.354 -12.468 -14.888 1.00 93.69 104 ARG A N 1
ATOM 833 C CA . ARG A 1 104 ? -5.273 -11.618 -15.659 1.00 93.69 104 ARG A CA 1
ATOM 834 C C . ARG A 1 104 ? -4.498 -10.562 -16.433 1.00 93.69 104 ARG A C 1
ATOM 836 O O . ARG A 1 104 ? -3.451 -10.103 -15.992 1.00 93.69 104 ARG A O 1
ATOM 843 N N . THR A 1 105 ? -5.039 -10.164 -17.577 1.00 91.56 105 THR A N 1
ATOM 844 C CA . THR A 1 105 ? -4.507 -9.076 -18.414 1.00 91.56 105 THR A CA 1
ATOM 845 C C . THR A 1 105 ? -5.409 -7.845 -18.410 1.00 91.56 105 THR A C 1
ATOM 847 O O . THR A 1 105 ? -4.936 -6.751 -18.696 1.00 91.56 105 THR A O 1
ATOM 850 N N . THR A 1 106 ? -6.677 -8.007 -18.030 1.00 94.44 106 THR A N 1
ATOM 851 C CA . THR A 1 106 ? -7.657 -6.927 -17.893 1.00 94.44 106 THR A CA 1
ATOM 852 C C . THR A 1 106 ? -8.283 -6.983 -16.504 1.00 94.44 106 THR A C 1
ATOM 854 O O . THR A 1 106 ? -8.609 -8.063 -16.003 1.00 94.44 106 THR A O 1
ATOM 857 N N . GLY A 1 107 ? -8.424 -5.824 -15.872 1.00 94.69 107 GLY A N 1
ATOM 858 C CA . GLY A 1 107 ? -9.027 -5.666 -14.556 1.00 94.69 107 GLY A CA 1
ATOM 859 C C . GLY A 1 107 ? -8.604 -4.367 -13.879 1.00 94.69 107 GLY A C 1
ATOM 860 O O . GLY A 1 107 ? -7.728 -3.649 -14.352 1.00 94.69 107 GLY A O 1
ATOM 861 N N . ILE A 1 108 ? -9.212 -4.081 -12.733 1.00 94.88 108 ILE A N 1
ATOM 862 C CA . ILE A 1 108 ? -8.828 -2.964 -11.871 1.00 94.88 108 ILE A CA 1
ATOM 863 C C . ILE A 1 108 ? -8.085 -3.485 -10.644 1.00 94.88 108 ILE A C 1
ATOM 865 O O . ILE A 1 108 ? -8.509 -4.452 -10.010 1.00 94.88 108 ILE A O 1
ATOM 869 N N . VAL A 1 109 ? -6.969 -2.842 -10.310 1.00 95.00 109 VAL A N 1
ATOM 870 C CA . VAL A 1 109 ? -6.171 -3.164 -9.126 1.00 95.00 109 VAL A CA 1
ATOM 871 C C . VAL A 1 109 ? -6.303 -2.035 -8.117 1.00 95.00 109 VAL A C 1
ATOM 873 O O . VAL A 1 109 ? -5.983 -0.888 -8.425 1.00 95.00 109 VAL A O 1
ATOM 876 N N . LEU A 1 110 ? -6.754 -2.371 -6.909 1.00 95.31 110 LEU A N 1
ATOM 877 C CA . LEU A 1 110 ? -6.611 -1.529 -5.726 1.00 95.31 110 LEU A CA 1
ATOM 878 C C . LEU A 1 110 ? -5.330 -1.954 -5.000 1.00 95.31 110 LEU A C 1
ATOM 880 O O . LEU A 1 110 ? -5.288 -3.015 -4.381 1.00 95.31 110 LEU A O 1
ATOM 884 N N . ASP A 1 111 ? -4.293 -1.133 -5.100 1.00 92.00 111 ASP A N 1
ATOM 885 C CA . ASP A 1 111 ? -3.003 -1.347 -4.449 1.00 92.00 111 ASP A CA 1
ATOM 886 C C . ASP A 1 111 ? -2.881 -0.409 -3.244 1.00 92.00 111 ASP A C 1
ATOM 888 O O . ASP A 1 111 ? -2.692 0.794 -3.412 1.00 92.00 111 ASP A O 1
ATOM 892 N N . SER A 1 112 ? -3.040 -0.947 -2.032 1.00 91.81 112 SER A N 1
ATOM 893 C CA . SER A 1 112 ? -2.959 -0.199 -0.771 1.00 91.81 112 SER A CA 1
ATOM 894 C C . SER A 1 112 ? -1.685 -0.574 -0.023 1.00 91.81 112 SER A C 1
ATOM 896 O O . SER A 1 112 ? -1.609 -1.628 0.611 1.00 91.81 112 SER A O 1
ATOM 898 N N . GLY A 1 113 ? -0.695 0.316 -0.065 1.00 88.44 113 GLY A N 1
ATOM 899 C CA . GLY A 1 113 ? 0.578 0.137 0.620 1.00 88.44 113 GLY A CA 1
ATOM 900 C C . GLY A 1 113 ? 0.592 0.727 2.032 1.00 88.44 113 GLY A C 1
ATOM 901 O O . GLY A 1 113 ? -0.398 0.754 2.761 1.00 88.44 113 GLY A O 1
ATOM 902 N N . ASP A 1 114 ? 1.760 1.225 2.433 1.00 84.62 114 ASP A N 1
ATOM 903 C CA . ASP A 1 114 ? 1.927 1.934 3.705 1.00 84.62 114 ASP A CA 1
ATOM 904 C C . ASP A 1 114 ? 1.726 3.435 3.605 1.00 84.62 114 ASP A C 1
ATOM 906 O O . ASP A 1 114 ? 1.167 4.006 4.523 1.00 84.62 114 ASP A O 1
ATOM 910 N N . GLY A 1 115 ? 2.212 4.074 2.542 1.00 83.25 115 GLY A N 1
ATOM 911 C CA . GLY A 1 115 ? 2.140 5.531 2.401 1.00 83.25 115 GLY A CA 1
ATOM 912 C C . GLY A 1 115 ? 1.090 6.013 1.406 1.00 83.25 115 GLY A C 1
ATOM 913 O O . GLY A 1 115 ? 0.787 7.196 1.377 1.00 83.25 115 GLY A O 1
ATOM 914 N N . VAL A 1 116 ? 0.582 5.134 0.546 1.00 88.94 116 VAL A N 1
ATOM 915 C CA . VAL A 1 116 ? -0.321 5.519 -0.538 1.00 88.94 116 VAL A CA 1
ATOM 916 C C . VAL A 1 116 ? -1.169 4.331 -0.976 1.00 88.94 116 VAL A C 1
ATOM 918 O O . VAL A 1 116 ? -0.704 3.186 -0.930 1.00 88.94 116 VAL A O 1
ATOM 921 N N . SER A 1 117 ? -2.389 4.628 -1.411 1.00 90.62 117 SER A N 1
ATOM 922 C CA . SER A 1 117 ? -3.290 3.699 -2.079 1.00 90.62 117 SER A CA 1
ATOM 923 C C . SER A 1 117 ? -3.555 4.162 -3.509 1.00 90.62 117 SER A C 1
ATOM 925 O O . SER A 1 117 ? -3.787 5.344 -3.761 1.00 90.62 117 SER A O 1
ATOM 927 N N . HIS A 1 118 ? -3.537 3.237 -4.461 1.00 92.56 118 HIS A N 1
ATOM 928 C CA . HIS A 1 118 ? -3.805 3.514 -5.867 1.00 92.56 118 HIS A CA 1
ATOM 929 C C . HIS A 1 118 ? -4.907 2.611 -6.395 1.00 92.56 118 HIS A C 1
ATOM 931 O O . HIS A 1 118 ? -4.958 1.424 -6.089 1.00 92.56 118 HIS A O 1
ATOM 937 N N . THR A 1 119 ? -5.747 3.170 -7.256 1.00 94.94 119 THR A N 1
ATOM 938 C CA . THR A 1 119 ? -6.636 2.397 -8.124 1.00 94.94 119 THR A CA 1
ATOM 939 C C . THR A 1 119 ? -6.119 2.518 -9.544 1.00 94.94 119 THR A C 1
ATOM 941 O O . THR A 1 119 ? -5.947 3.623 -10.063 1.00 94.94 119 THR A O 1
ATOM 944 N N . VAL A 1 120 ? -5.780 1.381 -10.142 1.00 94.69 120 VAL A N 1
ATOM 945 C CA . VAL A 1 120 ? -5.159 1.312 -11.464 1.00 94.69 120 VAL A CA 1
ATOM 946 C C . VAL A 1 120 ? -5.993 0.379 -12.337 1.00 94.69 120 VAL A C 1
ATOM 948 O O . VAL A 1 120 ? -5.904 -0.841 -12.178 1.00 94.69 120 VAL A O 1
ATOM 951 N N . PRO A 1 121 ? -6.816 0.928 -13.241 1.00 95.44 121 PRO A N 1
ATOM 952 C CA . PRO A 1 121 ? -7.492 0.142 -14.257 1.00 95.44 121 PRO A CA 1
ATOM 953 C C . PRO A 1 121 ? -6.495 -0.241 -15.353 1.00 95.44 121 PRO A C 1
ATOM 955 O O . PRO A 1 121 ? -5.684 0.575 -15.803 1.00 95.44 121 PRO A O 1
ATOM 958 N N . ILE A 1 122 ? -6.531 -1.509 -15.746 1.00 95.06 122 ILE A N 1
ATOM 959 C CA . ILE A 1 122 ? -5.625 -2.120 -16.713 1.00 95.06 122 ILE A CA 1
ATOM 960 C C . ILE A 1 122 ? -6.472 -2.861 -17.740 1.00 95.06 122 ILE A C 1
ATOM 962 O O . ILE A 1 122 ? -7.345 -3.652 -17.382 1.00 95.06 122 ILE A O 1
ATOM 966 N N . TYR A 1 123 ? -6.179 -2.637 -19.014 1.00 94.06 123 TYR A N 1
ATOM 967 C CA . TYR A 1 123 ? -6.839 -3.297 -20.129 1.00 94.06 123 TYR A CA 1
ATOM 968 C C . TYR A 1 123 ? -5.790 -3.888 -21.069 1.00 94.06 123 TYR A C 1
ATOM 970 O O . TYR A 1 123 ? -4.857 -3.194 -21.472 1.00 94.06 123 TYR A O 1
ATOM 978 N N . GLU A 1 124 ? -5.904 -5.184 -21.366 1.00 91.88 124 GLU A N 1
ATOM 979 C CA . GLU A 1 124 ? -4.977 -5.928 -22.235 1.00 91.88 124 GLU A CA 1
ATOM 980 C C . GLU A 1 124 ? -3.486 -5.732 -21.875 1.00 91.88 124 GLU A C 1
ATOM 982 O O . GLU A 1 124 ? -2.609 -5.688 -22.734 1.00 91.88 124 GLU A O 1
ATOM 987 N N . GLY A 1 125 ? -3.184 -5.622 -20.578 1.00 88.56 125 GLY A N 1
ATOM 988 C CA . GLY A 1 125 ? -1.828 -5.449 -20.050 1.00 88.56 125 GLY A CA 1
ATOM 989 C C . GLY A 1 125 ? -1.341 -3.999 -19.962 1.00 88.56 125 GLY A C 1
ATOM 990 O O . GLY A 1 125 ? -0.247 -3.755 -19.450 1.00 88.56 125 GLY A O 1
ATOM 991 N N . TYR A 1 126 ? -2.146 -3.026 -20.392 1.00 90.38 126 TYR A N 1
ATOM 992 C CA . TYR A 1 126 ? -1.811 -1.604 -20.338 1.00 90.38 126 TYR A CA 1
ATOM 993 C C . TYR A 1 126 ? -2.625 -0.880 -19.266 1.00 90.38 126 TYR A C 1
ATOM 995 O O . TYR A 1 126 ? -3.853 -0.919 -19.262 1.00 90.38 126 TYR A O 1
ATOM 1003 N N . ALA A 1 127 ? -1.939 -0.188 -18.355 1.00 92.31 127 ALA A N 1
ATOM 1004 C CA . ALA A 1 127 ? -2.590 0.689 -17.384 1.00 92.31 127 ALA A CA 1
ATOM 1005 C C . ALA A 1 127 ? -3.172 1.924 -18.089 1.00 92.31 127 ALA A C 1
ATOM 1007 O O . ALA A 1 127 ? -2.475 2.548 -18.890 1.00 92.31 127 ALA A O 1
ATOM 1008 N N . LEU A 1 128 ? -4.412 2.300 -17.765 1.00 93.50 128 LEU A N 1
ATOM 1009 C CA . LEU A 1 128 ? -5.122 3.441 -18.353 1.00 93.50 128 LEU A CA 1
ATOM 1010 C C . LEU A 1 128 ? -4.849 4.722 -17.542 1.00 93.50 128 LEU A C 1
ATOM 1012 O O . LEU A 1 128 ? -5.506 4.948 -16.525 1.00 93.50 128 LEU A O 1
ATOM 1016 N N . PRO A 1 129 ? -3.918 5.609 -17.954 1.00 91.44 129 PRO A N 1
ATOM 1017 C CA . PRO A 1 129 ? -3.389 6.643 -17.059 1.00 91.44 129 PRO A CA 1
ATOM 1018 C C . PRO A 1 129 ? -4.414 7.705 -16.647 1.00 91.44 129 PRO A C 1
ATOM 1020 O O . PRO A 1 129 ? -4.308 8.274 -15.567 1.00 91.44 129 PRO A O 1
ATOM 1023 N N . HIS A 1 130 ? -5.412 7.964 -17.496 1.00 92.31 130 HIS A N 1
ATOM 1024 C CA . HIS A 1 130 ? -6.475 8.944 -17.250 1.00 92.31 130 HIS A CA 1
ATOM 1025 C C . HIS A 1 130 ? -7.474 8.495 -16.169 1.00 92.31 130 HIS A C 1
ATOM 1027 O O . HIS A 1 130 ? -8.147 9.334 -15.566 1.00 92.31 130 HIS A O 1
ATOM 1033 N N . ALA A 1 131 ? -7.553 7.188 -15.913 1.00 94.19 131 ALA A N 1
ATOM 1034 C CA . ALA A 1 131 ? -8.466 6.584 -14.950 1.00 94.19 131 ALA A CA 1
ATOM 1035 C C . ALA A 1 131 ? -7.758 6.118 -13.661 1.00 94.19 131 ALA A C 1
ATOM 1037 O O . ALA A 1 131 ? -8.416 5.622 -12.747 1.00 94.19 131 ALA A O 1
ATOM 1038 N N . ILE A 1 132 ? -6.440 6.330 -13.542 1.00 94.12 132 ILE A N 1
ATOM 1039 C CA . ILE A 1 132 ? -5.696 6.079 -12.302 1.00 94.12 132 ILE A CA 1
ATOM 1040 C C . ILE A 1 132 ? -6.099 7.115 -11.253 1.00 94.12 132 ILE A C 1
ATOM 1042 O O . ILE A 1 132 ? -5.995 8.320 -11.495 1.00 94.12 132 ILE A O 1
ATOM 1046 N N . LEU A 1 133 ? -6.506 6.653 -10.070 1.00 94.50 133 LEU A N 1
ATOM 1047 C CA . LEU A 1 133 ? -6.707 7.524 -8.912 1.00 94.50 133 LEU A CA 1
ATOM 1048 C C . LEU A 1 133 ? -5.714 7.172 -7.815 1.00 94.50 133 LEU A C 1
ATOM 1050 O O . LEU A 1 133 ? -5.467 6.001 -7.523 1.00 94.50 133 LEU A O 1
ATOM 1054 N N . ARG A 1 134 ? -5.176 8.217 -7.196 1.00 91.00 134 ARG A N 1
ATOM 1055 C CA . ARG A 1 134 ? -4.285 8.141 -6.047 1.00 91.00 134 ARG A CA 1
ATOM 1056 C C . ARG A 1 134 ? -5.018 8.663 -4.822 1.00 91.00 134 ARG A C 1
ATOM 1058 O O . ARG A 1 134 ? -5.648 9.716 -4.883 1.00 91.00 134 ARG A O 1
ATOM 1065 N N . LEU A 1 135 ? -4.887 7.932 -3.728 1.00 90.88 135 LEU A N 1
ATOM 1066 C CA . LEU A 1 135 ? -5.393 8.284 -2.418 1.00 90.88 135 LEU A CA 1
ATOM 1067 C C . LEU A 1 135 ? -4.214 8.263 -1.439 1.00 90.88 135 LEU A C 1
ATOM 1069 O O . LEU A 1 135 ? -3.603 7.217 -1.216 1.00 90.88 135 LEU A O 1
ATOM 1073 N N . ASP A 1 136 ? -3.894 9.414 -0.850 1.00 90.00 136 ASP A N 1
ATOM 1074 C CA . ASP A 1 136 ? -2.850 9.551 0.177 1.00 90.00 136 ASP A CA 1
ATOM 1075 C C . ASP A 1 136 ? -3.367 9.085 1.551 1.00 90.00 136 ASP A C 1
ATOM 1077 O O . ASP A 1 136 ? -3.289 9.798 2.543 1.00 90.00 136 ASP A O 1
ATOM 1081 N N . LEU A 1 137 ? -3.950 7.885 1.572 1.00 91.06 137 LEU A N 1
ATOM 1082 C CA . LEU A 1 137 ? -4.437 7.185 2.751 1.00 91.06 137 LEU A CA 1
ATOM 1083 C C . LEU A 1 137 ? -4.011 5.726 2.652 1.00 91.06 137 LEU A C 1
ATOM 1085 O O . LEU A 1 137 ? -4.344 5.047 1.676 1.00 91.06 137 LEU A O 1
ATOM 1089 N N . ALA A 1 138 ? -3.281 5.237 3.647 1.00 92.00 138 ALA A N 1
ATOM 1090 C CA . ALA A 1 138 ? -2.706 3.903 3.607 1.00 92.00 138 ALA A CA 1
ATOM 1091 C C . ALA A 1 138 ? -2.383 3.359 5.010 1.00 92.00 138 ALA A C 1
ATOM 1093 O O . ALA A 1 138 ? -2.839 3.860 6.038 1.00 92.00 138 ALA A O 1
ATOM 1094 N N . GLY A 1 139 ? -1.596 2.281 5.075 1.00 90.38 139 GLY A N 1
ATOM 1095 C CA . GLY A 1 139 ? -1.302 1.582 6.324 1.00 90.38 139 GLY A CA 1
ATOM 1096 C C . GLY A 1 139 ? -0.637 2.436 7.411 1.00 90.38 139 GLY A C 1
ATOM 1097 O O . GLY A 1 139 ? -0.812 2.118 8.592 1.00 90.38 139 GLY A O 1
ATOM 1098 N N . ARG A 1 140 ? 0.115 3.480 7.046 1.00 88.62 140 ARG A N 1
ATOM 1099 C CA . ARG A 1 140 ? 0.771 4.414 7.971 1.00 88.62 140 ARG A CA 1
ATOM 1100 C C . ARG A 1 140 ? -0.266 5.220 8.737 1.00 88.62 140 ARG A C 1
ATOM 1102 O O . ARG A 1 140 ? -0.256 5.160 9.964 1.00 88.62 140 ARG A O 1
ATOM 1109 N N . ASP A 1 141 ? -1.200 5.828 8.018 1.00 92.25 141 ASP A N 1
ATOM 1110 C CA . ASP A 1 141 ? -2.291 6.628 8.580 1.00 92.25 141 ASP A CA 1
ATOM 1111 C C . ASP A 1 141 ? -3.186 5.778 9.485 1.00 92.25 141 ASP A C 1
ATOM 1113 O O . ASP A 1 141 ? -3.544 6.199 10.581 1.00 92.25 141 ASP A O 1
ATOM 1117 N N . LEU A 1 142 ? -3.460 4.526 9.095 1.00 94.19 142 LEU A N 1
ATOM 1118 C CA . LEU A 1 142 ? -4.198 3.581 9.943 1.00 94.19 142 LEU A CA 1
ATOM 1119 C C . LEU A 1 142 ? -3.457 3.252 11.243 1.00 94.19 142 LEU A C 1
ATOM 1121 O O . LEU A 1 142 ? -4.074 3.046 12.284 1.00 94.19 142 LEU A O 1
ATOM 1125 N N . THR A 1 143 ? -2.127 3.189 11.199 1.00 93.75 143 THR A N 1
ATOM 1126 C CA . THR A 1 143 ? -1.317 2.921 12.398 1.00 93.75 143 THR A CA 1
ATOM 1127 C C . THR A 1 143 ? -1.370 4.117 13.343 1.00 93.75 143 THR A C 1
ATOM 1129 O O . THR A 1 143 ? -1.556 3.941 14.545 1.00 93.75 143 THR A O 1
ATOM 1132 N N . ASP A 1 144 ? -1.276 5.329 12.798 1.00 92.38 144 ASP A N 1
ATOM 1133 C CA . ASP A 1 144 ? -1.339 6.569 13.574 1.00 92.38 144 ASP A CA 1
ATOM 1134 C C . ASP A 1 144 ? -2.755 6.799 14.134 1.00 92.38 144 ASP A C 1
ATOM 1136 O O . ASP A 1 144 ? -2.919 7.219 15.282 1.00 92.38 144 ASP A O 1
ATOM 1140 N N . TYR A 1 145 ? -3.788 6.420 13.379 1.00 94.31 145 TYR A N 1
ATOM 1141 C CA . TYR A 1 145 ? -5.171 6.418 13.846 1.00 94.31 145 TYR A CA 1
ATOM 1142 C C . TYR A 1 145 ? -5.408 5.418 14.973 1.00 94.31 145 TYR A C 1
ATOM 1144 O O . TYR A 1 145 ? -6.000 5.780 15.990 1.00 94.31 145 TYR A O 1
ATOM 1152 N N . LEU A 1 146 ? -4.905 4.184 14.836 1.00 94.25 146 LEU A N 1
ATOM 1153 C CA . LEU A 1 146 ? -4.989 3.179 15.895 1.00 94.25 146 LEU A CA 1
ATOM 1154 C C . LEU A 1 146 ? -4.307 3.677 17.174 1.00 94.25 146 LEU A C 1
ATOM 1156 O O . LEU A 1 146 ? -4.841 3.522 18.268 1.00 94.25 146 LEU A O 1
ATOM 1160 N N . MET A 1 147 ? -3.155 4.329 17.036 1.00 93.62 147 MET A N 1
ATOM 1161 C CA . MET A 1 147 ? -2.438 4.924 18.160 1.00 93.62 147 MET A CA 1
ATOM 1162 C C . MET A 1 147 ? -3.279 5.999 18.866 1.00 93.62 147 MET A C 1
ATOM 1164 O O . MET A 1 147 ? -3.366 6.010 20.096 1.00 93.62 147 MET A O 1
ATOM 1168 N N . LYS A 1 148 ? -3.961 6.860 18.097 1.00 92.38 148 LYS A N 1
ATOM 1169 C CA . LYS A 1 148 ? -4.861 7.895 18.625 1.00 92.38 148 LYS A CA 1
ATOM 1170 C C . LYS A 1 148 ? -6.035 7.296 19.406 1.00 92.38 148 LYS A C 1
ATOM 1172 O O . LYS A 1 148 ? -6.243 7.674 20.556 1.00 92.38 148 LYS A O 1
ATOM 1177 N N . ILE A 1 149 ? -6.762 6.335 18.831 1.00 93.50 149 ILE A N 1
ATOM 1178 C CA . ILE A 1 149 ? -7.935 5.730 19.494 1.00 93.50 149 ILE A CA 1
ATOM 1179 C C . ILE A 1 149 ? -7.550 4.864 20.705 1.00 93.50 149 ILE A C 1
ATOM 1181 O O . ILE A 1 149 ? -8.301 4.794 21.673 1.00 93.50 149 ILE A O 1
ATOM 1185 N N . LEU A 1 150 ? -6.359 4.252 20.707 1.00 92.50 150 LEU A N 1
ATOM 1186 C CA . LEU A 1 150 ? -5.837 3.554 21.889 1.00 92.50 150 LEU A CA 1
ATOM 1187 C C . LEU A 1 150 ? -5.455 4.528 23.011 1.00 92.50 150 LEU A C 1
ATOM 1189 O O . LEU A 1 150 ? -5.694 4.233 24.184 1.00 92.50 150 LEU A O 1
ATOM 1193 N N . THR A 1 151 ? -4.949 5.712 22.656 1.00 91.19 151 THR A N 1
ATOM 1194 C CA . THR A 1 151 ? -4.675 6.789 23.620 1.00 91.19 151 THR A CA 1
ATOM 1195 C C . THR A 1 151 ? -5.963 7.296 24.268 1.00 91.19 151 THR A C 1
ATOM 1197 O O . THR A 1 151 ? -5.990 7.515 25.477 1.00 91.19 151 THR A O 1
ATOM 1200 N N . GLU A 1 152 ? -7.062 7.396 23.512 1.00 89.56 152 GLU A N 1
ATOM 1201 C CA . GLU A 1 152 ? -8.391 7.747 24.045 1.00 89.56 152 GLU A CA 1
ATOM 1202 C C . GLU A 1 152 ? -8.901 6.727 25.084 1.00 89.56 152 GLU A C 1
ATOM 1204 O O . GLU A 1 152 ? -9.600 7.104 26.025 1.00 89.56 152 GLU A O 1
ATOM 1209 N N . ARG A 1 153 ? -8.504 5.451 24.968 1.00 85.81 153 ARG A N 1
ATOM 1210 C CA . ARG A 1 153 ? -8.805 4.387 25.947 1.00 85.81 153 ARG A CA 1
ATOM 1211 C C . ARG A 1 153 ? -7.859 4.376 27.158 1.00 85.81 153 ARG A C 1
ATOM 1213 O O . ARG A 1 153 ? -8.098 3.636 28.111 1.00 85.81 153 ARG A O 1
ATOM 1220 N N . GLY A 1 154 ? -6.814 5.203 27.147 1.00 87.81 154 GLY A N 1
ATOM 1221 C CA . GLY A 1 154 ? -5.840 5.339 28.233 1.00 87.81 154 GLY A CA 1
ATOM 1222 C C . GLY A 1 154 ? -4.506 4.620 28.006 1.00 87.81 154 GLY A C 1
ATOM 1223 O O . GLY A 1 154 ? -3.677 4.606 28.915 1.00 87.81 154 GLY A O 1
ATOM 1224 N N . TYR A 1 155 ? -4.271 4.044 26.820 1.00 87.81 155 TYR A N 1
ATOM 1225 C CA . TYR A 1 155 ? -2.973 3.473 26.448 1.00 87.81 155 TYR A CA 1
ATOM 1226 C C . TYR A 1 155 ? -2.117 4.514 25.723 1.00 87.81 155 TYR A C 1
ATOM 1228 O O . TYR A 1 155 ? -2.330 4.798 24.547 1.00 87.81 155 TYR A O 1
ATOM 1236 N N . SER A 1 156 ? -1.138 5.085 26.418 1.00 84.94 156 SER A N 1
ATOM 1237 C CA . SER A 1 156 ? -0.266 6.115 25.848 1.00 84.94 156 SER A CA 1
ATOM 1238 C C . SER A 1 156 ? 0.912 5.499 25.098 1.00 84.94 156 SER A C 1
ATOM 1240 O O . SER A 1 156 ? 1.857 5.025 25.721 1.00 84.94 156 SER A O 1
ATOM 1242 N N . PHE A 1 157 ? 0.884 5.574 23.769 1.00 85.81 157 PHE A N 1
ATOM 1243 C CA . PHE A 1 157 ? 2.019 5.256 22.900 1.00 85.81 157 PHE A CA 1
ATOM 1244 C C . PHE A 1 157 ? 2.550 6.562 22.296 1.00 85.81 157 PHE A C 1
ATOM 1246 O O . PHE A 1 157 ? 1.827 7.260 21.588 1.00 85.81 157 PHE A O 1
ATOM 1253 N N . THR A 1 158 ? 3.793 6.932 22.604 1.00 82.56 158 THR A N 1
ATOM 1254 C CA . THR A 1 158 ? 4.377 8.240 22.234 1.00 82.56 158 THR A CA 1
ATOM 1255 C C . THR A 1 158 ? 5.677 8.126 21.445 1.00 82.56 158 THR A C 1
ATOM 1257 O O . THR A 1 158 ? 6.054 9.055 20.730 1.00 82.56 158 THR A O 1
ATOM 1260 N N . THR A 1 159 ? 6.374 6.998 21.555 1.00 85.06 159 THR A N 1
ATOM 1261 C CA . THR A 1 159 ? 7.686 6.793 20.940 1.00 85.06 159 THR A CA 1
ATOM 1262 C C . THR A 1 159 ? 7.586 6.110 19.576 1.00 85.06 159 THR A C 1
ATOM 1264 O O . THR A 1 159 ? 6.624 5.415 19.250 1.00 85.06 159 THR A O 1
ATOM 1267 N N . THR A 1 160 ? 8.631 6.255 18.760 1.00 79.56 160 THR A N 1
ATOM 1268 C CA . THR A 1 160 ? 8.731 5.574 17.458 1.00 79.56 160 THR A CA 1
ATOM 1269 C C . THR A 1 160 ? 8.807 4.051 17.587 1.00 79.56 160 THR A C 1
ATOM 1271 O O . THR A 1 160 ? 8.329 3.346 16.704 1.00 79.56 160 THR A O 1
ATOM 1274 N N . ALA A 1 161 ? 9.373 3.534 18.682 1.00 80.94 161 ALA A N 1
ATOM 1275 C CA . ALA A 1 161 ? 9.409 2.101 18.966 1.00 80.94 161 ALA A CA 1
ATOM 1276 C C . ALA A 1 161 ? 8.011 1.560 19.306 1.00 80.94 161 ALA A C 1
ATOM 1278 O O . ALA A 1 161 ? 7.608 0.516 18.801 1.00 80.94 161 ALA A O 1
ATOM 1279 N N . GLU A 1 162 ? 7.238 2.303 20.098 1.00 85.81 162 GLU A N 1
ATOM 1280 C CA . GLU A 1 162 ? 5.850 1.957 20.422 1.00 85.81 162 GLU A CA 1
ATOM 1281 C C . GLU A 1 162 ? 4.943 1.982 19.191 1.00 85.81 162 GLU A C 1
ATOM 1283 O O . GLU A 1 162 ? 4.061 1.137 19.054 1.00 85.81 162 GLU A O 1
ATOM 1288 N N . ARG A 1 163 ? 5.204 2.883 18.240 1.00 87.56 163 ARG A N 1
ATOM 1289 C CA . ARG A 1 163 ? 4.496 2.907 16.956 1.00 87.56 163 ARG A CA 1
ATOM 1290 C C . ARG A 1 163 ? 4.626 1.588 16.184 1.00 87.56 163 ARG A C 1
ATOM 1292 O O . ARG A 1 163 ? 3.663 1.148 15.558 1.00 87.56 163 ARG A O 1
ATOM 1299 N N . GLU A 1 164 ? 5.784 0.931 16.243 1.00 87.81 164 GLU A N 1
ATOM 1300 C CA . GLU A 1 164 ? 5.969 -0.394 15.634 1.00 87.81 164 GLU A CA 1
ATOM 1301 C C . GLU A 1 164 ? 5.161 -1.481 16.351 1.00 87.81 164 GLU A C 1
ATOM 1303 O O . GLU A 1 164 ? 4.644 -2.387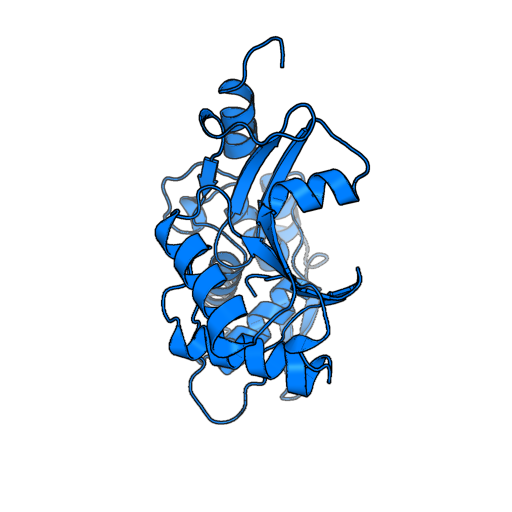 15.697 1.00 87.81 164 GLU A O 1
ATOM 1308 N N . ILE A 1 165 ? 4.972 -1.363 17.668 1.00 89.88 165 ILE A N 1
ATOM 1309 C CA . ILE A 1 165 ? 4.088 -2.258 18.428 1.00 89.88 165 ILE A CA 1
ATOM 1310 C C . ILE A 1 165 ? 2.634 -2.050 17.986 1.00 89.88 165 ILE A C 1
ATOM 1312 O O . ILE A 1 165 ? 1.931 -3.018 17.706 1.00 89.88 165 ILE A O 1
ATOM 1316 N N . VAL A 1 166 ? 2.187 -0.797 17.846 1.00 93.06 166 VAL A N 1
ATOM 1317 C CA . VAL A 1 166 ? 0.837 -0.479 17.344 1.00 93.06 166 VAL A CA 1
ATOM 1318 C C . VAL A 1 166 ? 0.633 -1.009 15.923 1.00 93.06 166 VAL A C 1
ATOM 1320 O O . VAL A 1 166 ? -0.439 -1.528 15.604 1.00 93.06 166 VAL A O 1
ATOM 1323 N N . ARG A 1 167 ? 1.664 -0.951 15.070 1.00 92.06 167 ARG A N 1
ATOM 1324 C CA . ARG A 1 167 ? 1.626 -1.568 13.737 1.00 92.06 167 ARG A CA 1
ATOM 1325 C C . ARG A 1 167 ? 1.417 -3.083 13.819 1.00 92.06 167 ARG A C 1
ATOM 1327 O O . ARG A 1 167 ? 0.608 -3.609 13.059 1.00 92.06 167 ARG A O 1
ATOM 1334 N N . ASP A 1 168 ? 2.101 -3.770 14.729 1.00 92.31 168 ASP A N 1
ATOM 1335 C CA . ASP A 1 168 ? 1.938 -5.216 14.923 1.00 92.31 168 ASP A CA 1
ATOM 1336 C C . ASP A 1 168 ? 0.548 -5.573 15.483 1.00 92.31 168 ASP A C 1
ATOM 1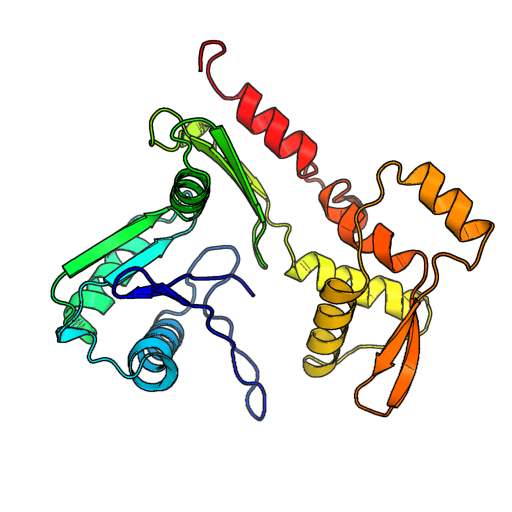338 O O . ASP A 1 168 ? -0.096 -6.505 15.000 1.00 92.31 168 ASP A O 1
ATOM 1342 N N . ILE A 1 169 ? 0.022 -4.772 16.419 1.00 93.62 169 ILE A N 1
ATOM 1343 C CA . ILE A 1 169 ? -1.358 -4.896 16.922 1.00 93.62 169 ILE A CA 1
ATOM 1344 C C . ILE A 1 169 ? -2.356 -4.774 15.767 1.00 93.62 169 ILE A C 1
ATOM 1346 O O . ILE A 1 169 ? -3.257 -5.607 15.641 1.00 93.62 169 ILE A O 1
ATOM 1350 N N . LYS A 1 170 ? -2.182 -3.766 14.903 1.00 94.69 170 LYS A N 1
ATOM 1351 C CA . LYS A 1 170 ? -3.012 -3.571 13.710 1.00 94.69 170 LYS A CA 1
ATOM 1352 C C . LYS A 1 170 ? -2.981 -4.810 12.817 1.00 94.69 170 LYS A C 1
ATOM 1354 O O . LYS A 1 170 ? -4.032 -5.323 12.454 1.00 94.69 170 LYS A O 1
ATOM 1359 N N . GLU A 1 171 ? -1.793 -5.309 12.483 1.00 93.69 171 GLU A N 1
ATOM 1360 C CA . GLU A 1 171 ? -1.628 -6.456 11.579 1.00 93.69 171 GLU A CA 1
ATOM 1361 C C . GLU A 1 171 ? -2.199 -7.764 12.156 1.00 93.69 171 GLU A C 1
ATOM 1363 O O . GLU A 1 171 ? -2.720 -8.584 11.401 1.00 93.69 171 GLU A O 1
ATOM 1368 N N . LYS A 1 172 ? -2.151 -7.962 13.480 1.00 93.94 172 LYS A N 1
ATOM 1369 C CA . LYS A 1 172 ? -2.619 -9.199 14.131 1.00 93.94 172 LYS A CA 1
ATOM 1370 C C . LYS A 1 172 ? -4.089 -9.187 14.543 1.00 93.94 172 LYS A C 1
ATOM 1372 O O . LYS A 1 172 ? -4.719 -10.247 14.564 1.00 93.94 172 LYS A O 1
ATOM 1377 N N . LEU A 1 173 ? -4.625 -8.039 14.960 1.00 94.69 173 LEU A N 1
ATOM 1378 C CA . LEU A 1 173 ? -5.933 -7.972 15.621 1.00 94.69 173 LEU A CA 1
ATOM 1379 C C . LEU A 1 173 ? -7.006 -7.264 14.802 1.00 94.69 173 LEU A C 1
ATOM 1381 O O . LEU A 1 173 ? -8.185 -7.581 15.012 1.00 94.69 173 LEU A O 1
ATOM 1385 N N . CYS A 1 174 ? -6.647 -6.318 13.931 1.00 95.50 174 CYS A N 1
ATOM 1386 C CA . CYS A 1 174 ? -7.641 -5.565 13.174 1.00 95.50 174 CYS A CA 1
ATOM 1387 C C . CYS A 1 174 ? -8.336 -6.424 12.114 1.00 95.50 174 CYS A C 1
ATOM 1389 O O . CYS A 1 174 ? -7.786 -7.400 11.607 1.00 95.50 174 CYS A O 1
ATOM 1391 N N . TYR A 1 175 ? -9.570 -6.051 11.793 1.00 95.56 175 TYR A N 1
ATOM 1392 C CA . TYR A 1 175 ? -10.381 -6.676 10.750 1.00 95.56 175 TYR A CA 1
ATOM 1393 C C . TYR A 1 175 ? -11.388 -5.662 10.207 1.00 95.56 175 TYR A C 1
ATOM 1395 O O . TYR A 1 175 ? -11.771 -4.745 10.920 1.00 95.56 175 TYR A O 1
ATOM 1403 N N . VAL A 1 176 ? -11.816 -5.813 8.956 1.00 96.00 176 VAL A N 1
ATOM 1404 C CA . VAL A 1 176 ? -12.856 -4.958 8.362 1.00 96.00 176 VAL A CA 1
ATOM 1405 C C . VAL A 1 176 ? -14.226 -5.541 8.714 1.00 96.00 176 VAL A C 1
ATOM 1407 O O . VAL A 1 176 ? -14.449 -6.733 8.496 1.00 96.00 176 VAL A O 1
ATOM 1410 N N . ALA A 1 177 ? -15.120 -4.723 9.272 1.00 94.88 177 ALA A N 1
ATOM 1411 C CA . ALA A 1 177 ? -16.505 -5.115 9.525 1.00 94.88 177 ALA A CA 1
ATOM 1412 C C . ALA A 1 177 ? -17.306 -5.107 8.213 1.00 94.88 177 ALA A C 1
ATOM 1414 O O . ALA A 1 177 ? -17.068 -4.273 7.345 1.00 94.88 177 ALA A O 1
ATOM 1415 N N . LEU A 1 178 ? -18.254 -6.037 8.060 1.00 93.50 178 LEU A N 1
ATOM 1416 C CA . LEU A 1 178 ? -19.142 -6.047 6.891 1.00 93.50 178 LEU A CA 1
ATOM 1417 C C . LEU A 1 178 ? -20.185 -4.924 6.977 1.00 93.50 178 LEU A C 1
ATOM 1419 O O . LEU A 1 178 ? -20.439 -4.238 5.992 1.00 93.50 178 LEU A O 1
ATOM 1423 N N . ASP A 1 179 ? -20.774 -4.763 8.160 1.00 94.12 179 ASP A N 1
ATOM 1424 C CA . ASP A 1 179 ? -21.682 -3.677 8.512 1.00 94.12 179 ASP A CA 1
ATOM 1425 C C . ASP A 1 179 ? -21.130 -3.003 9.769 1.00 94.12 179 ASP A C 1
ATOM 1427 O O . ASP A 1 179 ? -21.142 -3.571 10.866 1.00 94.12 179 ASP A O 1
ATOM 1431 N N . PHE A 1 180 ? -20.592 -1.799 9.589 1.00 93.06 180 PHE A N 1
ATOM 1432 C CA . PHE A 1 180 ? -19.939 -1.057 10.657 1.00 93.06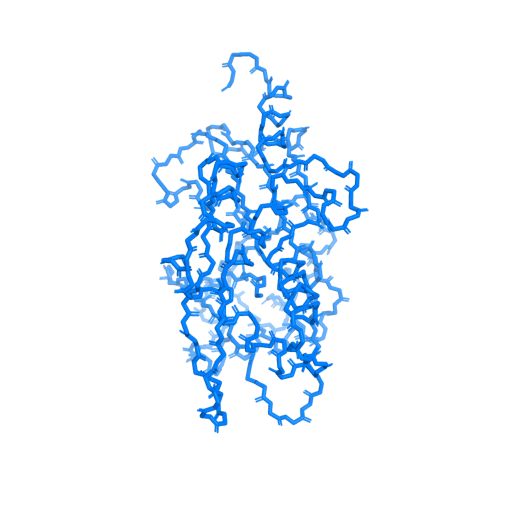 180 PHE A CA 1
ATOM 1433 C C . PHE A 1 180 ? -20.903 -0.682 11.793 1.00 93.06 180 PHE A C 1
ATOM 1435 O O . PHE A 1 180 ? -20.538 -0.767 12.968 1.00 93.06 180 PHE A O 1
ATOM 1442 N N . GLU A 1 181 ? -22.139 -0.294 11.472 1.00 93.12 181 GLU A N 1
ATOM 1443 C CA . GLU A 1 181 ? -23.118 0.145 12.470 1.00 93.12 181 GLU A CA 1
ATOM 1444 C C . GLU A 1 181 ? -23.593 -1.032 13.325 1.00 93.12 181 GLU A C 1
ATOM 1446 O O . GLU A 1 181 ? -23.675 -0.929 14.557 1.00 93.12 181 GLU A O 1
ATOM 1451 N N . GLN A 1 182 ? -23.838 -2.180 12.690 1.00 92.94 182 GLN A N 1
ATOM 1452 C CA . GLN A 1 182 ? -24.214 -3.403 13.391 1.00 92.94 182 GLN A CA 1
ATOM 1453 C C . GLN A 1 182 ? -23.079 -3.928 14.286 1.00 92.94 182 GLN A C 1
ATOM 1455 O O . GLN A 1 182 ? -23.326 -4.342 15.428 1.00 92.94 182 GLN A O 1
ATOM 1460 N N . GLU A 1 183 ? -21.835 -3.897 13.805 1.00 93.50 183 GLU A N 1
ATOM 1461 C CA . GLU A 1 183 ? -20.669 -4.337 14.580 1.00 93.50 183 GLU A CA 1
ATOM 1462 C C . GLU A 1 183 ? -20.432 -3.412 15.787 1.00 93.50 183 GLU A C 1
ATOM 1464 O O . GLU A 1 183 ? -20.173 -3.884 16.896 1.00 93.50 183 GLU A O 1
ATOM 1469 N N . MET A 1 184 ? -20.626 -2.096 15.621 1.00 93.06 184 MET A N 1
ATOM 1470 C CA . MET A 1 184 ? -20.585 -1.126 16.722 1.00 93.06 184 MET A CA 1
ATOM 1471 C C . MET A 1 184 ? -21.645 -1.407 17.791 1.00 93.06 184 MET A C 1
ATOM 1473 O O . MET A 1 184 ? -21.330 -1.389 18.984 1.00 93.06 184 MET A O 1
ATOM 1477 N N . ALA A 1 185 ? -22.886 -1.699 17.390 1.00 92.81 185 ALA A N 1
ATOM 1478 C CA . ALA A 1 185 ? -23.952 -2.055 18.327 1.00 92.81 185 ALA A CA 1
ATOM 1479 C C . ALA A 1 185 ? -23.630 -3.353 19.089 1.00 92.81 185 ALA A C 1
ATOM 1481 O O . ALA A 1 185 ? -23.842 -3.443 20.300 1.00 92.81 185 ALA A O 1
ATOM 1482 N N . THR A 1 186 ? -23.054 -4.338 18.397 1.00 91.25 186 THR A N 1
ATOM 1483 C CA . THR A 1 186 ? -22.641 -5.617 18.993 1.00 91.25 186 THR A CA 1
ATOM 1484 C C . THR A 1 186 ? -21.493 -5.429 19.983 1.00 91.25 186 THR A C 1
ATOM 1486 O O . THR A 1 186 ? -21.537 -5.982 21.082 1.00 91.25 186 THR A O 1
ATOM 1489 N N . ALA A 1 187 ? -20.505 -4.597 19.645 1.00 90.19 187 ALA A N 1
ATOM 1490 C CA . ALA A 1 187 ? -19.389 -4.263 20.527 1.00 90.19 187 ALA A CA 1
ATOM 1491 C C . ALA A 1 187 ? -19.824 -3.491 21.781 1.00 90.19 187 ALA A C 1
ATOM 1493 O O . ALA A 1 187 ? -19.224 -3.650 22.840 1.00 90.19 187 ALA A O 1
ATOM 1494 N N . ALA A 1 188 ? -20.874 -2.669 21.684 1.00 90.31 188 ALA A N 1
ATOM 1495 C CA . ALA A 1 188 ? -21.455 -1.994 22.843 1.00 90.31 188 ALA A CA 1
ATOM 1496 C C . ALA A 1 188 ? -22.236 -2.958 23.757 1.00 90.31 188 ALA A C 1
ATOM 1498 O O . ALA A 1 188 ? -22.305 -2.743 24.966 1.00 90.31 188 ALA A O 1
ATOM 1499 N N . ALA A 1 189 ? -22.820 -4.018 23.189 1.00 88.94 189 ALA A N 1
ATOM 1500 C CA . ALA A 1 189 ? -23.625 -4.996 23.918 1.00 88.94 189 ALA A CA 1
ATOM 1501 C C . ALA A 1 189 ? -22.820 -6.186 24.475 1.00 88.94 189 ALA A C 1
ATOM 1503 O O . ALA A 1 189 ? -23.292 -6.864 25.388 1.00 88.94 189 ALA A O 1
ATOM 1504 N N . SER A 1 190 ? -21.636 -6.476 23.927 1.00 86.56 190 SER A N 1
ATOM 1505 C CA . SER A 1 190 ? -20.867 -7.686 24.231 1.00 86.56 190 SER A CA 1
ATOM 1506 C C . SER A 1 190 ? -19.359 -7.448 24.228 1.00 86.56 190 SER A C 1
ATOM 1508 O O . SER A 1 190 ? -18.814 -6.812 23.332 1.00 86.56 190 SER A O 1
ATOM 1510 N N . THR A 1 191 ? -18.659 -8.071 25.179 1.00 85.75 191 THR A N 1
ATOM 1511 C CA . THR A 1 191 ? -17.187 -8.112 25.236 1.00 85.75 191 THR A CA 1
ATOM 1512 C C . THR A 1 191 ? -16.582 -9.229 24.383 1.00 85.75 191 THR A C 1
ATOM 1514 O O . THR A 1 191 ? -15.368 -9.382 24.330 1.00 85.75 191 THR A O 1
ATOM 1517 N N . SER A 1 192 ? -17.402 -10.013 23.674 1.00 84.81 192 SER A N 1
ATOM 1518 C CA . SER A 1 192 ? -16.929 -11.130 22.834 1.00 84.81 192 SER A CA 1
ATOM 1519 C C . SER A 1 192 ? -15.960 -10.718 21.717 1.00 84.81 192 SER A C 1
ATOM 1521 O O . SER A 1 192 ? -15.187 -11.545 21.234 1.00 84.81 192 SER A O 1
ATOM 1523 N N . LEU A 1 193 ? -15.984 -9.445 21.316 1.00 85.62 193 LEU A N 1
ATOM 1524 C CA . LEU A 1 193 ? -15.110 -8.889 20.283 1.00 85.62 193 LEU A CA 1
ATOM 1525 C C . LEU A 1 193 ? -13.749 -8.437 20.830 1.00 85.62 193 LEU A C 1
ATOM 1527 O O . LEU A 1 193 ? -12.839 -8.146 20.045 1.00 85.62 193 LEU A O 1
ATOM 1531 N N . GLU A 1 194 ? -13.589 -8.394 22.153 1.00 91.69 194 GLU A N 1
ATOM 1532 C CA . GLU A 1 194 ? -12.335 -8.023 22.789 1.00 91.69 194 GLU A CA 1
ATOM 1533 C C . GLU A 1 194 ? -11.279 -9.115 22.606 1.00 91.69 194 GLU A C 1
ATOM 1535 O O . GLU A 1 194 ? -11.536 -10.312 22.750 1.00 91.69 194 GLU A O 1
ATOM 1540 N N . LYS A 1 195 ? -10.058 -8.694 22.280 1.00 93.19 195 LYS A N 1
ATOM 1541 C CA . LYS A 1 195 ? -8.888 -9.566 22.237 1.00 93.19 195 LYS A CA 1
ATOM 1542 C C . LYS A 1 195 ? -7.746 -8.966 23.030 1.00 93.19 195 LYS A C 1
ATOM 1544 O O . LYS A 1 195 ? -7.495 -7.765 22.980 1.00 93.19 195 LYS A O 1
ATOM 1549 N N . SER A 1 196 ? -7.039 -9.842 23.725 1.00 93.06 196 SER A N 1
ATOM 1550 C CA . SER A 1 196 ? -5.851 -9.496 24.487 1.00 93.06 196 SER A CA 1
ATOM 1551 C C . SER A 1 196 ? -4.602 -9.559 23.610 1.00 93.06 196 SER A C 1
ATOM 1553 O O . SER A 1 196 ? -4.495 -10.416 22.729 1.00 93.06 196 SER A O 1
ATOM 1555 N N . TYR A 1 197 ? -3.656 -8.664 23.864 1.00 93.50 197 TYR A N 1
ATOM 1556 C CA . TYR A 1 197 ? -2.357 -8.603 23.207 1.00 93.50 197 TYR A CA 1
ATOM 1557 C C . TYR A 1 197 ? -1.266 -8.405 24.256 1.00 93.50 197 TYR A C 1
ATOM 1559 O O . TYR A 1 197 ? -1.417 -7.570 25.145 1.00 93.50 197 TYR A O 1
ATOM 1567 N N . GLU A 1 198 ? -0.187 -9.174 24.162 1.00 93.12 198 GLU A N 1
ATOM 1568 C CA . GLU A 1 198 ? 0.950 -9.094 25.080 1.00 93.12 198 GLU A CA 1
ATOM 1569 C C . GLU A 1 198 ? 2.011 -8.143 24.517 1.00 93.12 198 GLU A C 1
ATOM 1571 O O . GLU A 1 198 ? 2.526 -8.337 23.413 1.00 93.12 198 GLU A O 1
ATOM 1576 N N . LEU A 1 199 ? 2.307 -7.086 25.269 1.00 90.38 199 LEU A N 1
ATOM 1577 C CA . LEU A 1 199 ? 3.363 -6.129 24.970 1.00 90.38 199 LEU A CA 1
ATOM 1578 C C . LEU A 1 199 ? 4.751 -6.747 25.237 1.00 90.38 199 LEU A C 1
ATOM 1580 O O . LEU A 1 199 ? 4.867 -7.714 25.988 1.00 90.38 199 LEU A O 1
ATOM 1584 N N . PRO A 1 200 ? 5.836 -6.191 24.661 1.00 87.62 200 PRO A N 1
ATOM 1585 C CA . PRO A 1 200 ? 7.193 -6.718 24.854 1.00 87.62 200 PRO A CA 1
ATOM 1586 C C . PRO A 1 200 ? 7.693 -6.730 26.308 1.00 87.62 200 PRO A C 1
ATOM 1588 O O . PRO A 1 200 ? 8.646 -7.439 26.620 1.00 87.62 200 PRO A O 1
ATOM 1591 N N . ASP A 1 201 ? 7.080 -5.940 27.187 1.00 86.94 201 ASP A N 1
ATOM 1592 C CA . ASP A 1 201 ? 7.348 -5.899 28.628 1.00 86.94 201 ASP A CA 1
ATOM 1593 C C . ASP A 1 201 ? 6.548 -6.951 29.429 1.00 86.94 201 ASP A C 1
ATOM 1595 O O . ASP A 1 201 ? 6.704 -7.048 30.647 1.00 86.94 201 ASP A O 1
ATOM 1599 N N . GLY A 1 202 ? 5.712 -7.749 28.754 1.00 88.00 202 GLY A N 1
ATOM 1600 C CA . GLY A 1 202 ? 4.819 -8.747 29.344 1.00 88.00 202 GLY A CA 1
ATOM 1601 C C . GLY A 1 202 ? 3.467 -8.188 29.799 1.00 88.00 202 GLY A C 1
ATOM 1602 O O . GLY A 1 202 ? 2.633 -8.939 30.310 1.00 88.00 202 GLY A O 1
ATOM 1603 N N . GLN A 1 203 ? 3.208 -6.885 29.635 1.00 90.81 203 GLN A N 1
ATOM 1604 C CA . GLN A 1 203 ? 1.908 -6.307 29.959 1.00 90.81 203 GLN A CA 1
ATOM 1605 C C . GLN A 1 203 ? 0.859 -6.736 28.926 1.00 90.81 203 GLN A C 1
ATOM 1607 O O . GLN A 1 203 ? 1.034 -6.576 27.721 1.00 90.81 203 GLN A O 1
ATOM 1612 N N . VAL A 1 204 ? -0.288 -7.225 29.397 1.00 92.62 204 VAL A N 1
ATOM 1613 C CA . VAL A 1 204 ? -1.402 -7.601 28.521 1.00 92.62 204 VAL A CA 1
ATOM 1614 C C . VAL A 1 204 ? -2.387 -6.441 28.398 1.00 92.62 204 VAL A C 1
ATOM 1616 O O . VAL A 1 204 ? -2.983 -6.007 29.386 1.00 92.62 204 VAL A O 1
ATOM 1619 N N . ILE A 1 205 ? -2.580 -5.950 27.176 1.00 92.06 205 ILE A N 1
ATOM 1620 C CA . ILE A 1 205 ? -3.581 -4.932 26.834 1.00 92.06 205 ILE A CA 1
ATOM 1621 C C . ILE A 1 205 ? -4.791 -5.581 26.167 1.00 92.06 205 ILE A C 1
ATOM 1623 O O . ILE A 1 205 ? -4.676 -6.637 25.548 1.00 92.06 205 ILE A O 1
ATOM 1627 N N . THR A 1 206 ? -5.962 -4.956 26.287 1.00 92.69 206 THR A N 1
ATOM 1628 C CA . THR A 1 206 ? -7.200 -5.455 25.671 1.00 92.69 206 THR A CA 1
ATOM 1629 C C . THR A 1 206 ? -7.685 -4.473 24.617 1.00 92.69 206 THR A C 1
ATOM 1631 O O . THR A 1 206 ? -7.870 -3.292 24.903 1.00 92.69 206 THR A O 1
ATOM 1634 N N . ILE A 1 207 ? -7.893 -4.975 23.400 1.00 93.38 207 ILE A N 1
ATOM 1635 C CA . ILE A 1 207 ? -8.348 -4.210 22.237 1.00 93.38 207 ILE A CA 1
ATOM 1636 C C . ILE A 1 207 ? -9.747 -4.698 21.865 1.00 93.38 207 ILE A C 1
ATOM 1638 O O . ILE A 1 207 ? -9.955 -5.894 21.659 1.00 93.38 207 ILE A O 1
ATOM 1642 N N . GLY A 1 208 ? -10.708 -3.780 21.796 1.00 92.75 208 GLY A N 1
ATOM 1643 C CA . GLY A 1 208 ? -12.122 -4.053 21.550 1.00 92.75 208 GLY A CA 1
ATOM 1644 C C . GLY A 1 208 ? -12.556 -3.573 20.171 1.00 92.75 208 GLY A C 1
ATOM 1645 O O . GLY A 1 208 ? -12.140 -4.128 19.152 1.00 92.75 208 GLY A O 1
ATOM 1646 N N . ASN A 1 209 ? -13.409 -2.545 20.130 1.00 93.56 209 ASN A N 1
ATOM 1647 C CA . ASN A 1 209 ? -13.966 -2.026 18.878 1.00 93.56 209 ASN A CA 1
ATOM 1648 C C . ASN A 1 209 ? -12.939 -1.309 17.984 1.00 93.56 209 ASN A C 1
ATOM 1650 O O . ASN A 1 209 ? -13.144 -1.186 16.779 1.00 93.56 209 ASN A O 1
ATOM 1654 N N . GLU A 1 210 ? -11.789 -0.917 18.532 1.00 94.31 210 GLU A N 1
ATOM 1655 C CA . GLU A 1 210 ? -10.671 -0.318 17.797 1.00 94.31 210 GLU A CA 1
ATOM 1656 C C . GLU A 1 210 ? -10.179 -1.242 16.676 1.00 94.31 210 GLU A C 1
ATOM 1658 O O . GLU A 1 210 ? -9.692 -0.774 15.646 1.00 94.31 210 GLU A O 1
ATOM 1663 N N . ARG A 1 211 ? -10.372 -2.558 16.848 1.00 94.88 211 ARG A N 1
ATOM 1664 C CA . ARG A 1 211 ? -10.003 -3.594 15.879 1.00 94.88 211 ARG A CA 1
ATOM 1665 C C . ARG A 1 211 ? -10.662 -3.383 14.515 1.00 94.88 211 ARG A C 1
ATOM 1667 O O . ARG A 1 211 ? -9.992 -3.595 13.510 1.00 94.88 211 ARG A O 1
ATOM 1674 N N . PHE A 1 212 ? -11.923 -2.956 14.475 1.00 95.38 212 PHE A N 1
ATOM 1675 C CA . PHE A 1 212 ? -12.637 -2.713 13.217 1.00 95.38 212 PHE A CA 1
ATOM 1676 C C . PHE A 1 212 ? -12.858 -1.234 12.914 1.00 95.38 212 PHE A C 1
ATOM 1678 O O . PHE A 1 212 ? -12.890 -0.853 11.749 1.00 95.38 212 PHE A O 1
ATOM 1685 N N . ARG A 1 213 ? -12.877 -0.372 13.935 1.00 94.56 213 ARG A N 1
ATOM 1686 C CA . ARG A 1 213 ? -12.892 1.084 13.736 1.00 94.56 213 ARG A CA 1
ATOM 1687 C C . ARG A 1 213 ? -11.643 1.597 13.034 1.00 94.56 213 ARG A C 1
ATOM 1689 O O . ARG A 1 213 ? -11.748 2.512 12.230 1.00 94.56 213 ARG A O 1
ATOM 1696 N N . CYS A 1 214 ? -10.474 1.022 13.323 1.00 94.81 214 CYS A N 1
ATOM 1697 C CA . CYS A 1 214 ? -9.230 1.423 12.672 1.00 94.81 214 CYS A CA 1
ATOM 1698 C C . CYS A 1 214 ? -9.292 1.278 11.139 1.00 94.81 214 CYS A C 1
ATOM 1700 O O . CYS A 1 214 ? -9.167 2.291 10.452 1.00 94.81 214 CYS A O 1
ATOM 1702 N N . PRO A 1 215 ? -9.521 0.075 10.577 1.00 95.44 215 PRO A N 1
ATOM 1703 C CA . PRO A 1 215 ? -9.578 -0.098 9.128 1.00 95.44 215 PRO A CA 1
ATOM 1704 C C . PRO A 1 215 ? -10.824 0.521 8.476 1.00 95.44 215 PRO A C 1
ATOM 1706 O O . PRO A 1 215 ? -10.787 0.766 7.272 1.00 95.44 215 PRO A O 1
ATOM 1709 N N . GLU A 1 216 ? -11.879 0.842 9.236 1.00 95.75 216 GLU A N 1
ATOM 1710 C CA . GLU A 1 216 ? -13.031 1.600 8.721 1.00 95.75 216 GLU A CA 1
ATOM 1711 C C . GLU A 1 216 ? -12.614 2.954 8.133 1.00 95.75 216 GLU A C 1
ATOM 1713 O O . GLU A 1 216 ? -13.223 3.421 7.177 1.00 95.75 216 GLU A O 1
ATOM 1718 N N . ALA A 1 217 ? -11.516 3.551 8.612 1.00 94.50 217 ALA A N 1
ATOM 1719 C CA . ALA A 1 217 ? -10.991 4.796 8.055 1.00 94.50 217 ALA A CA 1
ATOM 1720 C C . ALA A 1 217 ? -10.651 4.703 6.551 1.00 94.50 217 ALA A C 1
ATOM 1722 O O . ALA A 1 217 ? -10.653 5.725 5.873 1.00 94.50 217 ALA A O 1
ATOM 1723 N N . LEU A 1 218 ? -10.418 3.500 5.999 1.00 94.81 218 LEU A N 1
ATOM 1724 C CA . LEU A 1 218 ? -10.267 3.298 4.548 1.00 94.81 218 LEU A CA 1
ATOM 1725 C C . LEU A 1 218 ? -11.568 3.548 3.776 1.00 94.81 218 LEU A C 1
ATOM 1727 O O . LEU A 1 218 ? -11.532 3.962 2.616 1.00 94.81 218 LEU A O 1
ATOM 1731 N N . PHE A 1 219 ? -12.712 3.270 4.392 1.00 95.44 219 PHE A N 1
ATOM 1732 C CA . PHE A 1 219 ? -14.038 3.485 3.818 1.00 95.44 219 PHE A CA 1
ATOM 1733 C C . PHE A 1 219 ? -14.576 4.865 4.193 1.00 95.44 219 PHE A C 1
ATOM 1735 O O . PHE A 1 219 ? -15.189 5.521 3.357 1.00 95.44 219 PHE A O 1
ATOM 1742 N N . GLN A 1 220 ? -14.265 5.345 5.397 1.00 94.19 220 GLN A N 1
ATOM 1743 C CA . GLN A 1 220 ? -14.658 6.654 5.908 1.00 94.19 220 GLN A CA 1
ATOM 1744 C C . GLN A 1 220 ? -13.425 7.487 6.306 1.00 94.19 220 GLN A C 1
ATOM 1746 O O . GLN A 1 220 ? -13.108 7.610 7.495 1.00 94.19 220 GLN A O 1
ATOM 1751 N N . PRO A 1 221 ? -12.731 8.124 5.339 1.00 93.69 221 PRO A N 1
ATOM 1752 C CA . PRO A 1 221 ? -11.556 8.958 5.622 1.00 93.69 221 PRO A CA 1
ATOM 1753 C C . PRO A 1 221 ? -11.841 10.160 6.537 1.00 93.69 221 PRO A C 1
ATOM 1755 O O . PRO A 1 221 ? -10.924 10.735 7.126 1.00 93.69 221 PRO A O 1
ATOM 1758 N N . SER A 1 222 ? -13.115 10.510 6.735 1.00 92.69 222 SER A N 1
ATOM 1759 C CA . SER A 1 222 ? -13.557 11.532 7.687 1.00 92.69 222 SER A CA 1
ATOM 1760 C C . SER A 1 222 ? -13.111 11.251 9.129 1.00 92.69 222 SER A C 1
ATOM 1762 O O . SER A 1 222 ? -12.874 12.194 9.883 1.00 92.69 222 SER A O 1
ATOM 1764 N N . PHE A 1 223 ? -12.897 9.985 9.515 1.00 88.38 223 PHE A N 1
ATOM 1765 C CA . PHE A 1 223 ? -12.341 9.621 10.829 1.00 88.38 223 PHE A CA 1
ATOM 1766 C C . PHE A 1 223 ? -10.916 10.136 11.053 1.00 88.38 223 PHE A C 1
ATOM 1768 O O . PHE A 1 223 ? -10.509 10.379 12.194 1.00 88.38 223 PHE A O 1
ATOM 1775 N N . LEU A 1 224 ? -10.179 10.346 9.966 1.00 90.12 224 LEU A N 1
ATOM 1776 C CA . LEU A 1 224 ? -8.847 10.944 9.948 1.00 90.12 224 LEU A CA 1
ATOM 1777 C C . LEU A 1 224 ? -8.885 12.463 9.730 1.00 90.12 224 LEU A C 1
ATOM 1779 O O . LEU A 1 224 ? -7.838 13.104 9.722 1.00 90.12 224 LEU A O 1
ATOM 1783 N N . GLY A 1 225 ? -10.076 13.051 9.572 1.00 89.69 225 GLY A N 1
ATOM 1784 C CA . GLY A 1 225 ? -10.245 14.456 9.201 1.00 89.69 225 GLY A CA 1
ATOM 1785 C C . GLY A 1 225 ? -9.945 14.737 7.728 1.00 89.69 225 GLY A C 1
ATOM 1786 O O . GLY A 1 225 ? -9.673 15.882 7.376 1.00 89.69 225 GLY A O 1
ATOM 1787 N N . MET A 1 226 ? -9.966 13.710 6.873 1.00 89.50 226 MET A N 1
ATOM 1788 C CA . MET A 1 226 ? -9.761 13.855 5.434 1.00 89.50 226 MET A CA 1
ATOM 1789 C C . MET A 1 226 ? -11.105 14.009 4.717 1.00 89.50 226 MET A C 1
ATOM 1791 O O . MET A 1 226 ? -12.057 13.287 5.004 1.00 89.50 226 MET A O 1
ATOM 1795 N N . GLU A 1 227 ? -11.164 14.914 3.739 1.00 89.00 227 GLU A N 1
ATOM 1796 C CA . GLU A 1 227 ? -12.337 15.119 2.870 1.00 89.00 227 GLU A CA 1
ATOM 1797 C C . GLU A 1 227 ? -12.305 14.234 1.607 1.00 89.00 227 GLU A C 1
ATOM 1799 O O . GLU A 1 227 ? -13.053 14.455 0.656 1.00 89.00 227 GLU A O 1
ATOM 1804 N N . SER A 1 228 ? -11.415 13.241 1.559 1.00 89.38 228 SER A N 1
ATOM 1805 C CA . SER A 1 228 ? -11.304 12.317 0.431 1.00 89.38 228 SER A CA 1
ATOM 1806 C C . SER A 1 228 ? -12.363 11.215 0.477 1.00 89.38 228 SER A C 1
ATOM 1808 O O . SER A 1 228 ? -12.801 10.794 1.546 1.00 89.38 228 SER A O 1
ATOM 1810 N N . CYS A 1 229 ? -12.707 10.687 -0.695 1.00 92.38 229 CYS A N 1
ATOM 1811 C CA . CYS A 1 229 ? -13.540 9.497 -0.838 1.00 92.38 229 CYS A CA 1
ATOM 1812 C C . CYS A 1 229 ? -12.855 8.252 -0.255 1.00 92.38 229 CYS A C 1
ATOM 1814 O O . CYS A 1 229 ? -11.627 8.127 -0.294 1.00 92.38 229 CYS A O 1
ATOM 1816 N N . GLY A 1 230 ? -13.653 7.299 0.229 1.00 94.25 230 GLY A N 1
ATOM 1817 C CA . GLY A 1 230 ? -13.156 5.990 0.651 1.00 94.25 230 GLY A CA 1
ATOM 1818 C C . GLY A 1 230 ? -12.619 5.153 -0.515 1.00 94.25 230 GLY A C 1
ATOM 1819 O O . GLY A 1 230 ? -12.819 5.467 -1.693 1.00 94.25 230 GLY A O 1
ATOM 1820 N N . ILE A 1 231 ? -11.969 4.031 -0.202 1.00 95.06 231 ILE A N 1
ATOM 1821 C CA . ILE A 1 231 ? -11.399 3.128 -1.217 1.00 95.06 231 ILE A CA 1
ATOM 1822 C C . ILE A 1 231 ? -12.462 2.555 -2.166 1.00 95.06 231 ILE A C 1
ATOM 1824 O O . ILE A 1 231 ? -12.202 2.391 -3.353 1.00 95.06 231 ILE A O 1
ATOM 1828 N N . HIS A 1 232 ? -13.672 2.300 -1.668 1.00 95.38 232 HIS A N 1
ATOM 1829 C CA . HIS A 1 232 ? -14.781 1.731 -2.433 1.00 95.38 232 HIS A CA 1
ATOM 1830 C C . HIS A 1 232 ? -15.321 2.717 -3.481 1.00 95.38 232 HIS A C 1
ATOM 1832 O O . HIS A 1 232 ? -15.456 2.368 -4.653 1.00 95.38 232 HIS A O 1
ATOM 1838 N N . GLU A 1 233 ? -15.541 3.973 -3.087 1.00 95.06 233 GLU A N 1
ATOM 1839 C CA . GLU A 1 233 ? -15.893 5.060 -4.004 1.00 95.06 233 GLU A CA 1
ATOM 1840 C C . GLU A 1 233 ? -14.757 5.369 -4.976 1.00 95.06 233 GLU A C 1
ATOM 1842 O O . GLU A 1 233 ? -15.000 5.629 -6.150 1.00 95.06 233 GLU A O 1
ATOM 1847 N N . THR A 1 234 ? -13.504 5.309 -4.520 1.00 94.69 234 THR A N 1
ATOM 1848 C CA . THR A 1 234 ? -12.338 5.539 -5.381 1.00 94.69 234 THR A CA 1
ATOM 1849 C C . THR A 1 234 ? -12.269 4.485 -6.489 1.00 94.69 234 THR A C 1
ATOM 1851 O O . THR A 1 234 ? -12.113 4.831 -7.657 1.00 94.69 234 THR A O 1
ATOM 1854 N N . VAL A 1 235 ? -12.470 3.205 -6.162 1.00 95.75 235 VAL A N 1
ATOM 1855 C CA . VAL A 1 235 ? -12.560 2.129 -7.164 1.00 95.75 235 VAL A CA 1
ATOM 1856 C C . VAL A 1 235 ? -13.711 2.389 -8.137 1.00 95.75 235 VAL A C 1
ATOM 1858 O O . VAL A 1 235 ? -13.500 2.348 -9.347 1.00 95.75 235 VAL A O 1
ATOM 1861 N N . TYR A 1 236 ? -14.902 2.724 -7.633 1.00 96.06 236 TYR A N 1
ATOM 1862 C CA . TYR A 1 236 ? -16.057 3.048 -8.474 1.00 96.06 236 TYR A CA 1
ATOM 1863 C C . TYR A 1 236 ? -15.774 4.219 -9.428 1.00 96.06 236 TYR A C 1
ATOM 1865 O O . TYR A 1 236 ? -15.997 4.113 -10.631 1.00 96.06 236 TYR A O 1
ATOM 1873 N N . ASN A 1 237 ? -15.211 5.313 -8.917 1.00 95.38 237 ASN A N 1
ATOM 1874 C CA . ASN A 1 237 ? -14.870 6.498 -9.701 1.00 95.38 237 ASN A CA 1
ATOM 1875 C C . ASN A 1 237 ? -13.800 6.205 -10.761 1.00 95.38 237 ASN A C 1
ATOM 1877 O O . ASN A 1 237 ? -13.832 6.795 -11.837 1.00 95.38 237 ASN A O 1
ATOM 1881 N N . SER A 1 238 ? -12.854 5.308 -10.473 1.00 94.69 238 SER A N 1
ATOM 1882 C CA . SER A 1 238 ? -11.846 4.863 -11.439 1.00 94.69 238 SER A CA 1
ATOM 1883 C C . SER A 1 238 ? -12.481 4.055 -12.577 1.00 94.69 238 SER A C 1
ATOM 1885 O O . SER A 1 238 ? -12.185 4.312 -13.743 1.00 94.69 238 SER A O 1
ATOM 1887 N N . ILE A 1 239 ? -13.431 3.165 -12.263 1.00 94.75 239 ILE A N 1
ATOM 1888 C CA . ILE A 1 239 ? -14.203 2.416 -13.269 1.00 94.75 239 ILE A CA 1
ATOM 1889 C C . ILE A 1 239 ? -15.043 3.371 -14.124 1.00 94.75 239 ILE A C 1
ATOM 1891 O O . ILE A 1 239 ? -14.998 3.293 -15.343 1.00 94.75 239 ILE A O 1
ATOM 1895 N N . MET A 1 240 ? -15.745 4.330 -13.513 1.00 95.25 240 MET A N 1
ATOM 1896 C CA . MET A 1 240 ? -16.578 5.306 -14.238 1.00 95.25 240 MET A CA 1
ATOM 1897 C C . MET A 1 240 ? -15.781 6.267 -15.135 1.00 95.25 240 ME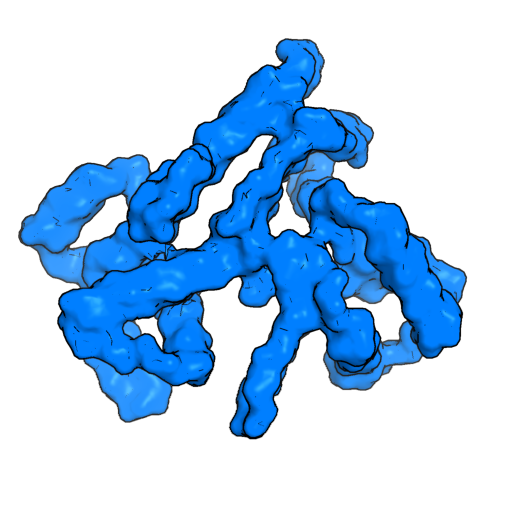T A C 1
ATOM 1899 O O . MET A 1 240 ? -16.365 6.967 -15.959 1.00 95.25 240 MET A O 1
ATOM 1903 N N . LYS A 1 241 ? -14.456 6.342 -14.964 1.00 94.44 241 LYS A N 1
ATOM 1904 C CA . LYS A 1 241 ? -13.554 7.084 -15.857 1.00 94.44 241 LYS A CA 1
ATOM 1905 C C . LYS A 1 241 ? -13.101 6.269 -17.069 1.00 94.44 241 LYS A C 1
ATOM 1907 O O . LYS A 1 241 ? -12.503 6.857 -17.970 1.00 94.44 241 LYS A O 1
ATOM 1912 N N . CYS A 1 242 ? -13.326 4.958 -17.066 1.00 92.94 242 CYS A N 1
ATOM 1913 C CA . CYS A 1 242 ? -13.071 4.093 -18.210 1.00 92.94 242 CYS A CA 1
ATOM 1914 C C . CYS A 1 242 ? -14.237 4.187 -19.206 1.00 92.94 242 CYS A C 1
ATOM 1916 O O . CYS A 1 242 ? -15.327 4.648 -18.863 1.00 92.94 242 CYS A O 1
ATOM 1918 N N . ASP A 1 243 ? -13.989 3.794 -20.455 1.00 90.44 243 ASP A N 1
ATOM 1919 C CA . ASP A 1 243 ? -15.050 3.685 -21.459 1.00 90.44 243 ASP A CA 1
ATOM 1920 C C . ASP A 1 243 ? -16.047 2.584 -21.053 1.00 90.44 243 ASP A C 1
ATOM 1922 O O . ASP A 1 243 ? -15.667 1.622 -20.397 1.00 90.44 243 ASP A O 1
ATOM 1926 N N . VAL A 1 244 ? -17.316 2.705 -21.444 1.00 87.00 244 VAL A N 1
ATOM 1927 C CA . VAL A 1 244 ? -18.369 1.722 -21.125 1.00 87.00 244 VAL A CA 1
ATOM 1928 C C . VAL A 1 244 ? -18.076 0.360 -21.764 1.00 87.00 244 VAL A C 1
ATOM 1930 O O . VAL A 1 244 ? -18.511 -0.671 -21.251 1.00 87.00 244 VAL A O 1
ATOM 1933 N N . ASP A 1 245 ? -17.333 0.366 -22.869 1.00 84.00 245 ASP A N 1
ATOM 1934 C CA . ASP A 1 245 ? -16.959 -0.830 -23.623 1.00 84.00 245 ASP A CA 1
ATOM 1935 C C . ASP A 1 245 ? -15.664 -1.506 -23.109 1.00 84.00 245 ASP A C 1
ATOM 1937 O O . ASP A 1 245 ? -15.247 -2.522 -23.674 1.00 84.00 245 ASP A O 1
ATOM 1941 N N . ILE A 1 246 ? -15.022 -0.956 -22.065 1.00 67.81 246 ILE A N 1
ATOM 1942 C CA . ILE A 1 246 ? -13.723 -1.381 -21.498 1.00 67.81 246 ILE A CA 1
ATOM 1943 C C . ILE A 1 246 ? -13.885 -1.818 -20.038 1.00 67.81 246 ILE A C 1
ATOM 1945 O O . ILE A 1 246 ? -13.383 -2.918 -19.704 1.00 67.81 246 ILE A O 1
#

Sequence (246 aa):
MQINYITIDGVIFRCSVLSGILPPKYPIEHGIITNWDDMEKIWHHTFYNELRVAPEEHPVLLTEAPLNPKANREKMTQIMFETFNSPAMYVAIQAVLSLYASGRTTGIVLDSGDGVSHTVPIYEGYALPHAILRLDLAGRDLTDYLMKILTERGYSFTTTAEREIVRDIKEKLCYVALDFEQEMATAAASTSLEKSYELPDGQVITIGNERFRCPEALFQPSFLGMESCGIHETVYNSIMKCDVDI

Radius of gyration: 20.39 Å; chains: 1; bounding box: 51×30×54 Å

InterPro domains:
  IPR004000 Actin family [PF00022] (25-246)
  IPR004000 Actin family [PR00190] (18-40)
  IPR004000 Actin family [PR00190] (72-85)
  IPR004000 Actin family [PR00190] (97-116)
  IPR004000 Actin family [PR00190] (193-209)
  IPR004000 Actin family [PTHR11937] (25-246)
  IPR004000 Actin family [SM00268] (3-246)
  IPR020902 Actin/actin-like conserved site [PS01132] (61-73)
  IPR043129 ATPase, nucleotide binding domain [SSF53067] (20-110)
  IPR043129 ATPase, nucleotide binding domain [SSF53067] (104-246)

pLDDT: mean 85.32, std 16.6, range [26.69, 96.06]

Foldseek 3Di:
DQAKFKDWPRDTDGDDDDDDPDDDDDCDAAQAGNDPVVVLVSVVCVACPVVNHQQLVTEIETEGEQPYDPVRVVVVVCCSCVVSVHPHYDYYYPQLVVCVVVVDQFDWDFDAGQQWTKIWGGDRSRTDNQLIDIDRDHLPLLLVLLQVVVVVVVDHDDDPVSSVVSSVCLVPQADADPDLVVQVVVLVVDQPQKDWDADPVRDIDIDTSSRHVSCCCQQVVVSVVDPDHHPVVSNVSSVVSDDPVD